Protein AF-A0A151RPG6-F1 (afdb_monomer)

Organism: Cajanus cajan (NCBI:txid3821)

Structure (mmCIF, N/CA/C/O backbone):
data_AF-A0A151RPG6-F1
#
_entry.id   AF-A0A151RPG6-F1
#
loop_
_atom_site.group_PDB
_atom_site.id
_atom_site.type_symbol
_atom_site.label_atom_id
_atom_site.label_alt_id
_atom_site.label_comp_id
_atom_site.label_asym_id
_atom_site.label_entity_id
_atom_site.label_seq_id
_atom_site.pdbx_PDB_ins_code
_atom_site.Cartn_x
_atom_site.Cartn_y
_atom_site.Cartn_z
_atom_site.occupancy
_atom_site.B_iso_or_equiv
_atom_site.auth_seq_id
_atom_site.auth_comp_id
_atom_site.auth_asym_id
_atom_site.auth_atom_id
_atom_site.pdbx_PDB_model_num
ATOM 1 N N . MET A 1 1 ? -7.166 13.503 17.247 1.00 75.94 1 MET A N 1
ATOM 2 C CA . MET A 1 1 ? -6.341 13.882 16.078 1.00 75.94 1 MET A CA 1
ATOM 3 C C . MET A 1 1 ? -7.226 14.668 15.129 1.00 75.94 1 MET A C 1
ATOM 5 O O . MET A 1 1 ? -8.382 14.295 14.984 1.00 75.94 1 MET A O 1
ATOM 9 N N . VAL A 1 2 ? -6.717 15.746 14.537 1.00 79.50 2 VAL A N 1
ATOM 10 C CA . VAL A 1 2 ? -7.442 16.557 13.546 1.00 79.50 2 VAL A CA 1
ATOM 11 C C . VAL A 1 2 ? -6.588 16.609 12.286 1.00 79.50 2 VAL A C 1
ATOM 13 O O . VAL A 1 2 ? -5.391 16.882 12.388 1.00 79.50 2 VAL A O 1
ATOM 16 N N . TYR A 1 3 ? -7.181 16.319 11.133 1.00 75.81 3 TYR A N 1
ATOM 17 C CA . TYR A 1 3 ? -6.547 16.453 9.828 1.00 75.81 3 TYR A CA 1
ATOM 18 C C . TYR A 1 3 ? -7.515 17.141 8.874 1.00 75.81 3 TYR A C 1
ATOM 20 O O . TYR A 1 3 ? -8.497 16.532 8.466 1.00 75.81 3 TYR A O 1
ATOM 28 N N . VAL A 1 4 ? -7.219 18.390 8.505 1.00 81.88 4 VAL A N 1
ATOM 29 C CA . VAL A 1 4 ? -8.079 19.224 7.648 1.00 81.88 4 VAL A CA 1
ATOM 30 C C . VAL A 1 4 ? -9.531 19.177 8.154 1.00 81.88 4 VAL A C 1
ATOM 32 O O . VAL A 1 4 ? -9.793 19.705 9.233 1.00 81.88 4 VAL A O 1
ATOM 35 N N . ASP A 1 5 ? -10.425 18.487 7.446 1.00 82.81 5 ASP A N 1
ATOM 36 C CA . ASP A 1 5 ? -11.853 18.391 7.763 1.00 82.81 5 ASP A CA 1
ATOM 37 C C . ASP A 1 5 ? -12.215 17.149 8.605 1.00 82.81 5 ASP A C 1
ATOM 39 O O . ASP A 1 5 ? -13.333 17.042 9.112 1.00 82.81 5 ASP A O 1
ATOM 43 N N . ASP A 1 6 ? -11.277 16.215 8.793 1.00 82.31 6 ASP A N 1
ATOM 44 C CA . ASP A 1 6 ? -11.499 14.951 9.492 1.00 82.31 6 ASP A CA 1
ATOM 45 C C . ASP A 1 6 ? -10.997 15.003 10.946 1.00 82.31 6 ASP A C 1
ATOM 47 O O . ASP A 1 6 ? -9.832 15.300 11.236 1.00 82.31 6 ASP A O 1
ATOM 51 N N . ILE A 1 7 ? -11.867 14.631 11.890 1.00 84.62 7 ILE A N 1
ATOM 52 C CA . ILE A 1 7 ? -11.545 14.548 13.321 1.00 84.62 7 ILE A CA 1
ATOM 53 C C . ILE A 1 7 ? -11.669 13.099 13.789 1.00 84.62 7 ILE A C 1
ATOM 55 O O . ILE A 1 7 ? -12.737 12.494 13.726 1.00 84.62 7 ILE A O 1
ATOM 59 N N . VAL A 1 8 ? -10.581 12.559 14.339 1.00 85.38 8 VAL A N 1
ATOM 60 C CA . VAL A 1 8 ? -10.566 11.242 14.987 1.00 85.38 8 VAL A CA 1
ATOM 61 C C . VAL A 1 8 ? -10.480 11.423 16.495 1.00 85.38 8 VAL A C 1
ATOM 63 O O . VAL A 1 8 ? -9.508 11.984 17.019 1.00 85.38 8 VAL A O 1
ATOM 66 N N . ILE A 1 9 ? -11.494 10.912 17.191 1.00 85.12 9 ILE A N 1
ATOM 67 C CA . ILE A 1 9 ? -11.591 10.914 18.650 1.00 85.12 9 ILE A CA 1
ATOM 68 C C . ILE A 1 9 ? -11.332 9.494 19.152 1.00 85.12 9 ILE A C 1
ATOM 70 O O . ILE A 1 9 ? -12.000 8.549 18.737 1.00 85.12 9 ILE A O 1
ATOM 74 N N . THR A 1 10 ? -10.370 9.348 20.058 1.00 83.88 10 THR A N 1
ATOM 75 C CA . THR A 1 10 ? -10.040 8.084 20.725 1.00 83.88 10 THR A CA 1
ATOM 76 C C . THR A 1 10 ? -9.967 8.312 22.230 1.00 83.88 10 THR A C 1
ATOM 78 O O . THR A 1 10 ? -9.587 9.389 22.689 1.00 83.88 10 THR A O 1
ATOM 81 N N . GLY A 1 11 ? -10.356 7.309 23.013 1.00 82.25 11 GLY A N 1
ATOM 82 C CA . GLY A 1 11 ? -10.352 7.388 24.470 1.00 82.25 11 GLY A CA 1
ATOM 83 C C . GLY A 1 11 ? -10.824 6.085 25.107 1.00 82.25 11 GLY A C 1
ATOM 84 O O . GLY A 1 11 ? -11.429 5.244 24.447 1.00 82.25 11 GLY A O 1
ATOM 85 N N . ASN A 1 12 ? -10.524 5.922 26.392 1.00 83.44 12 ASN A N 1
ATOM 86 C CA . ASN A 1 12 ? -10.927 4.771 27.205 1.00 83.44 12 ASN A CA 1
ATOM 87 C C . ASN A 1 12 ? -12.234 5.004 27.986 1.00 83.44 12 ASN A C 1
ATOM 89 O O . ASN A 1 12 ? -12.755 4.071 28.585 1.00 83.44 12 ASN A O 1
ATOM 93 N N . ASP A 1 13 ? -12.758 6.232 27.982 1.00 88.12 13 ASP A N 1
ATOM 94 C CA . ASP A 1 13 ? -13.984 6.621 28.675 1.00 88.12 13 ASP A CA 1
ATOM 95 C C . ASP A 1 13 ? -15.038 7.075 27.659 1.00 88.12 13 ASP A C 1
ATOM 97 O O . ASP A 1 13 ? -14.952 8.161 27.077 1.00 88.12 13 ASP A O 1
ATOM 101 N N . ALA A 1 14 ? -16.046 6.226 27.456 1.00 88.19 14 ALA A N 1
ATOM 102 C CA . ALA A 1 14 ? -17.134 6.487 26.522 1.00 88.19 14 ALA A CA 1
ATOM 103 C C . ALA A 1 14 ? -17.943 7.739 26.897 1.00 88.19 14 ALA A C 1
ATOM 105 O O . ALA A 1 14 ? -18.419 8.441 26.006 1.00 88.19 14 ALA A O 1
ATOM 106 N N . THR A 1 15 ? -18.065 8.061 28.190 1.00 92.81 15 THR A N 1
ATOM 107 C CA . THR A 1 15 ? -18.839 9.228 28.642 1.00 92.81 15 THR A CA 1
ATOM 108 C C . THR A 1 15 ? -18.145 10.531 28.260 1.00 92.81 15 THR A C 1
ATOM 110 O O . THR A 1 15 ? -18.773 11.419 27.683 1.00 92.81 15 THR A O 1
ATOM 113 N N . ARG A 1 16 ? -16.825 10.610 28.467 1.00 90.50 16 ARG A N 1
ATOM 114 C CA . ARG A 1 16 ? -16.009 11.761 28.051 1.00 90.50 16 ARG A CA 1
ATOM 115 C C . ARG A 1 16 ? -15.954 11.920 26.541 1.00 90.50 16 ARG A C 1
ATOM 117 O O . ARG A 1 16 ? -15.968 13.046 26.055 1.00 90.50 16 ARG A O 1
ATOM 124 N N . ILE A 1 17 ? -15.907 10.814 25.794 1.00 89.44 17 ILE A N 1
ATOM 125 C CA . ILE A 1 17 ? -15.973 10.866 24.327 1.00 89.44 17 ILE A CA 1
ATOM 126 C C . ILE A 1 17 ? -17.303 11.481 23.886 1.00 89.44 17 ILE A C 1
ATOM 128 O O . ILE A 1 17 ? -17.294 12.363 23.031 1.00 89.44 17 ILE A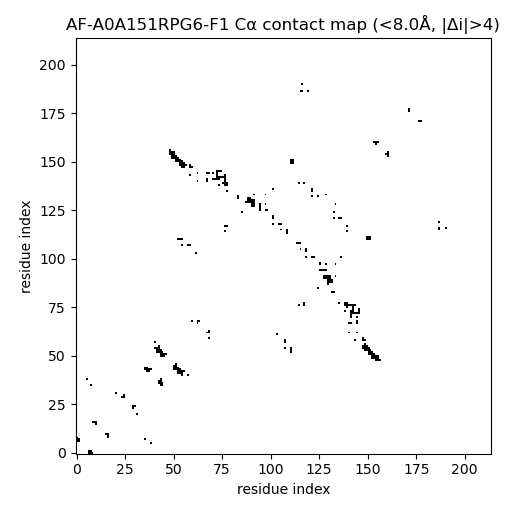 O 1
ATOM 132 N N . SER A 1 18 ? -18.427 11.067 24.475 1.00 89.81 18 SER A N 1
ATOM 133 C CA . SER A 1 18 ? -19.742 11.635 24.151 1.00 89.81 18 SER A CA 1
ATOM 134 C C . SER A 1 18 ? -19.838 13.121 24.505 1.00 89.81 18 SER A C 1
ATOM 136 O O . SER A 1 18 ? -20.246 13.913 23.662 1.00 89.81 18 SER A O 1
ATOM 138 N N . GLN A 1 19 ? -19.369 13.526 25.689 1.00 92.06 19 GLN A N 1
ATOM 139 C CA . GLN A 1 19 ? -19.326 14.942 26.086 1.00 92.06 19 GLN A CA 1
ATOM 140 C C . GLN A 1 19 ? -18.462 15.783 25.136 1.00 92.06 19 GLN A C 1
ATOM 142 O O . GLN A 1 19 ? -18.840 16.888 24.749 1.00 92.06 19 GLN A O 1
ATOM 147 N N . LEU A 1 20 ? -17.307 15.254 24.720 1.00 89.81 20 LEU A N 1
ATOM 148 C CA . LEU A 1 20 ? -16.431 15.926 23.762 1.00 89.81 20 LEU A CA 1
ATOM 149 C C . LEU A 1 20 ? -17.092 16.048 22.382 1.00 89.81 20 LEU A C 1
ATOM 151 O O . LEU A 1 20 ? -16.969 17.092 21.744 1.00 89.81 20 LEU A O 1
ATOM 155 N N . LYS A 1 21 ? -17.798 15.005 21.927 1.00 89.31 21 LYS A N 1
ATOM 156 C CA . LYS A 1 21 ? -18.562 15.034 20.672 1.00 89.31 21 LYS A CA 1
ATOM 157 C C . LYS A 1 21 ? -19.635 16.120 20.701 1.00 89.31 21 LYS A C 1
ATOM 159 O O . LYS A 1 21 ? -19.703 16.902 19.760 1.00 89.31 21 LYS A O 1
ATOM 164 N N . GLU A 1 22 ? -20.419 16.204 21.776 1.00 90.38 22 GLU A N 1
ATOM 165 C CA . GLU A 1 22 ? -21.445 17.244 21.946 1.00 90.38 22 GLU A CA 1
ATOM 166 C C . GLU A 1 22 ? -20.834 18.645 21.932 1.00 90.38 22 GLU A C 1
ATOM 168 O O . GLU A 1 22 ? -21.304 19.522 21.208 1.00 90.38 22 GLU A O 1
ATOM 173 N N . HIS A 1 23 ? -19.733 18.841 22.662 1.00 90.50 23 HIS A N 1
ATOM 174 C CA . HIS A 1 23 ? -19.027 20.116 22.676 1.00 90.50 23 HIS A CA 1
ATOM 175 C C . HIS A 1 23 ? -18.541 20.512 21.273 1.00 90.50 23 HIS A C 1
ATOM 177 O O . HIS A 1 23 ? -18.711 21.654 20.855 1.00 90.50 23 HIS A O 1
ATOM 183 N N . LEU A 1 24 ? -17.972 19.579 20.504 1.00 88.38 24 LEU A N 1
ATOM 184 C CA . LEU A 1 24 ? -17.550 19.854 19.128 1.00 88.38 24 LEU A CA 1
ATOM 185 C C . LEU A 1 24 ? -18.733 20.167 18.203 1.00 88.38 24 LEU A C 1
ATOM 187 O O . LEU A 1 24 ? -18.597 21.035 17.347 1.00 88.38 24 LEU A O 1
ATOM 191 N N . PHE A 1 25 ? -19.885 19.527 18.403 1.00 88.06 25 PHE A N 1
ATOM 192 C CA . PHE A 1 25 ? -21.097 19.760 17.612 1.00 88.06 25 PHE A CA 1
ATOM 193 C C . PHE A 1 25 ? -21.680 21.168 17.809 1.00 88.06 25 PHE A C 1
ATOM 195 O O . PHE A 1 25 ? -22.290 21.722 16.898 1.00 88.06 25 PHE A O 1
ATOM 202 N N . ILE A 1 26 ? -21.489 21.754 18.997 1.00 87.56 26 ILE A N 1
ATOM 203 C CA . ILE A 1 26 ? -21.953 23.113 19.311 1.00 87.56 26 ILE A CA 1
ATOM 204 C C . ILE A 1 26 ? -21.117 24.165 18.573 1.00 87.56 26 ILE A C 1
ATOM 206 O O . ILE A 1 26 ? -21.666 25.124 18.035 1.00 87.56 26 ILE A O 1
ATOM 210 N N . TYR A 1 27 ? -19.792 24.001 18.558 1.00 87.00 27 TYR A N 1
ATOM 211 C CA . TYR A 1 27 ? -18.874 25.004 18.004 1.00 87.00 27 TYR A CA 1
ATOM 212 C C . TYR A 1 27 ? -18.550 24.794 16.522 1.00 87.00 27 TYR A C 1
ATOM 214 O O . TYR A 1 27 ? -18.177 25.748 15.839 1.00 87.00 27 TYR A O 1
ATOM 222 N N . PHE A 1 28 ? -18.694 23.571 16.015 1.00 84.94 28 PHE A N 1
ATOM 223 C CA . PHE A 1 28 ? -18.364 23.207 14.642 1.00 84.94 28 PHE A CA 1
ATOM 224 C C . PHE A 1 28 ? -19.520 22.436 14.001 1.00 84.94 28 PHE A C 1
ATOM 226 O O . PHE A 1 28 ? -20.098 21.545 14.622 1.00 84.94 28 PHE A O 1
ATOM 233 N N . GLN A 1 29 ? -19.808 22.718 12.724 1.00 81.75 29 GLN A N 1
ATOM 234 C CA . GLN A 1 29 ? -20.735 21.925 11.904 1.00 81.75 29 GLN A CA 1
ATOM 235 C C . GLN A 1 29 ? -20.121 20.550 11.597 1.00 81.75 29 GLN A C 1
ATOM 237 O O . GLN A 1 29 ? -19.645 20.283 10.497 1.00 81.75 29 GLN A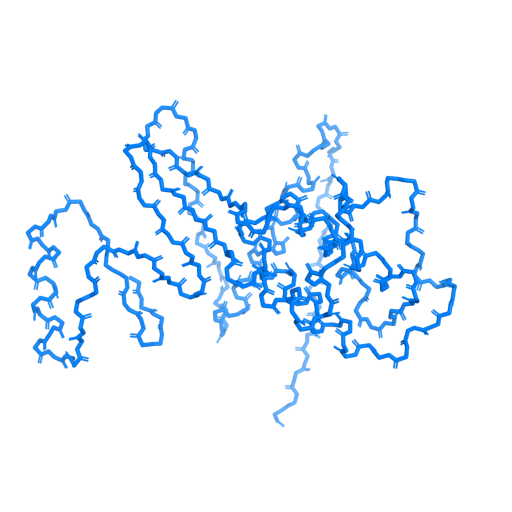 O 1
ATOM 242 N N . THR A 1 30 ? -20.082 19.685 12.604 1.00 81.50 30 THR A N 1
ATOM 243 C CA . THR A 1 30 ? -19.504 18.342 12.531 1.00 81.50 30 THR A CA 1
ATOM 244 C C . THR A 1 30 ? -20.610 17.302 12.426 1.00 81.50 30 THR A C 1
ATOM 246 O O . THR A 1 30 ? -21.738 17.521 12.858 1.00 81.50 30 THR A O 1
ATOM 249 N N . LYS A 1 31 ? -20.310 16.154 11.818 1.00 85.00 31 LYS A N 1
ATOM 250 C CA . LYS A 1 31 ? -21.231 15.018 11.723 1.00 85.00 31 LYS A CA 1
ATOM 251 C C . LYS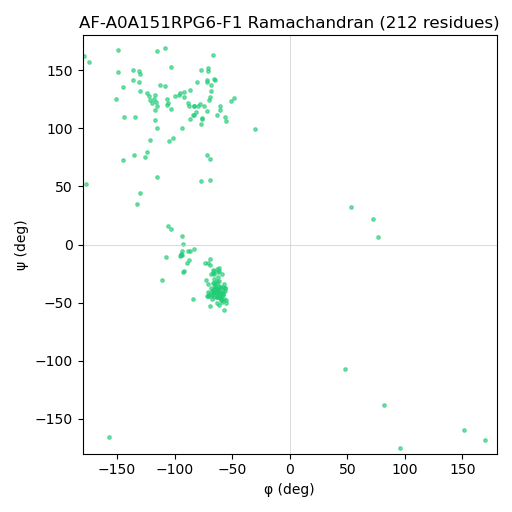 A 1 31 ? -20.568 13.802 12.347 1.00 85.00 31 LYS A C 1
ATOM 253 O O . LYS A 1 31 ? -19.464 13.441 11.952 1.00 85.00 31 LYS A O 1
ATOM 258 N N . ASP A 1 32 ? -21.253 13.143 13.278 1.00 85.19 32 ASP A N 1
ATOM 259 C CA . ASP A 1 32 ? -20.779 11.862 13.797 1.00 85.19 32 ASP A CA 1
ATOM 260 C C . ASP A 1 32 ? -21.019 10.762 12.752 1.00 85.19 32 ASP A C 1
ATOM 262 O O . ASP A 1 32 ? -22.150 10.511 12.329 1.00 85.19 32 ASP A O 1
ATOM 266 N N . LEU A 1 33 ? -19.934 10.126 12.310 1.00 84.94 33 LEU A N 1
ATOM 267 C CA . LEU A 1 33 ? -19.955 9.012 11.359 1.00 84.94 33 LEU A CA 1
ATOM 268 C C . LEU A 1 33 ? -19.987 7.643 12.062 1.00 84.94 33 LEU A C 1
ATOM 270 O O . LEU A 1 33 ? -20.033 6.606 11.396 1.00 84.94 33 LEU A O 1
ATOM 274 N N . GLY A 1 34 ? -20.000 7.631 13.398 1.00 86.88 34 GLY A N 1
ATOM 275 C CA . GLY A 1 34 ? -20.008 6.425 14.212 1.00 86.88 34 GLY A CA 1
ATOM 276 C C . GLY A 1 34 ? -18.609 5.839 14.389 1.00 86.88 34 GLY A C 1
ATOM 277 O O . GLY A 1 34 ? -17.643 6.554 14.655 1.00 86.88 34 GLY A O 1
ATOM 278 N N . SER A 1 35 ? -18.499 4.512 14.297 1.00 84.31 35 SER A N 1
ATOM 279 C CA . SER A 1 35 ? -17.205 3.837 14.401 1.00 84.31 35 SER A CA 1
ATOM 280 C C . SER A 1 35 ? -16.293 4.198 13.226 1.00 84.31 35 SER A C 1
ATOM 282 O O . SER A 1 35 ? -16.737 4.330 12.085 1.00 84.31 35 SER A O 1
ATOM 284 N N . LEU A 1 36 ? -14.995 4.341 13.512 1.00 84.69 36 LEU A N 1
ATOM 285 C CA . LEU A 1 36 ? -13.990 4.663 12.505 1.00 84.69 36 LEU A CA 1
ATOM 286 C C . LEU A 1 36 ? -13.910 3.538 11.466 1.00 84.69 36 LEU A C 1
ATOM 288 O O . LEU A 1 36 ? -13.463 2.437 11.786 1.00 84.69 36 LEU A O 1
ATOM 292 N N . LYS A 1 37 ? -14.345 3.834 10.238 1.00 86.94 37 LYS A N 1
ATOM 293 C CA . LYS A 1 37 ? -14.283 2.919 9.084 1.00 86.94 37 LYS A CA 1
ATOM 294 C C . LYS A 1 37 ? -13.291 3.368 8.019 1.00 86.94 37 LYS A C 1
ATOM 296 O O . LYS A 1 37 ? -12.733 2.535 7.320 1.00 86.94 37 LYS A O 1
ATOM 301 N N . TYR A 1 38 ? -13.097 4.675 7.881 1.00 85.69 38 TYR A N 1
ATOM 302 C CA . TYR A 1 38 ? -12.226 5.280 6.882 1.00 85.69 38 TYR A CA 1
ATOM 303 C C . TYR A 1 38 ? -11.566 6.523 7.471 1.00 85.69 38 TYR A C 1
ATOM 305 O O . TYR A 1 38 ? -12.243 7.320 8.118 1.00 85.69 38 TYR A O 1
ATOM 313 N N . PHE A 1 39 ? -10.265 6.687 7.244 1.00 82.94 39 PHE A N 1
ATOM 314 C CA . PHE A 1 39 ? -9.523 7.897 7.599 1.00 82.94 39 PHE A CA 1
ATOM 315 C C . PHE A 1 39 ? -8.350 8.082 6.639 1.00 82.94 39 PHE A C 1
ATOM 317 O O . PHE A 1 39 ? -7.556 7.160 6.468 1.00 82.94 39 PHE A O 1
ATOM 324 N N . LEU A 1 40 ? -8.255 9.241 5.982 1.00 81.94 40 LEU A N 1
ATOM 325 C CA . LEU A 1 40 ? -7.191 9.556 5.012 1.00 81.94 40 LEU A CA 1
ATOM 326 C C . LEU A 1 40 ? -7.024 8.517 3.892 1.00 81.94 40 LEU A C 1
ATOM 328 O O . LEU A 1 40 ? -5.924 8.273 3.426 1.00 81.94 40 LEU A O 1
ATOM 332 N N . GLY A 1 41 ? -8.102 7.859 3.461 1.00 83.88 41 GLY A N 1
ATOM 333 C CA . GLY A 1 41 ? -8.012 6.792 2.455 1.00 83.88 41 GLY A CA 1
ATOM 334 C C . GLY A 1 41 ? -7.484 5.450 2.983 1.00 83.88 41 GLY A C 1
ATOM 335 O O . GLY A 1 41 ? -7.305 4.524 2.193 1.00 83.88 41 GLY A O 1
ATOM 336 N N . ILE A 1 42 ? -7.285 5.320 4.298 1.00 88.81 42 ILE A N 1
ATOM 337 C CA . ILE A 1 42 ? -7.068 4.049 4.995 1.00 88.81 42 ILE A CA 1
ATOM 338 C C . ILE A 1 42 ? -8.423 3.518 5.464 1.00 88.81 42 ILE A C 1
ATOM 340 O O . ILE A 1 42 ? -9.185 4.217 6.133 1.00 88.81 42 ILE A O 1
ATOM 344 N N . GLU A 1 43 ? -8.719 2.275 5.108 1.00 90.81 43 GLU A N 1
ATOM 345 C CA . GLU A 1 43 ? -9.894 1.533 5.554 1.00 90.81 43 GLU A CA 1
ATOM 346 C C . GLU A 1 43 ? -9.573 0.854 6.888 1.00 90.81 43 GLU A C 1
ATOM 348 O O . GLU A 1 43 ? -8.530 0.212 7.024 1.00 90.81 43 GLU A O 1
ATOM 353 N N . VAL A 1 44 ? -10.469 0.981 7.863 1.00 89.81 44 VAL A N 1
ATOM 354 C CA . VAL A 1 44 ? -10.320 0.449 9.220 1.00 89.81 44 VAL A CA 1
ATOM 355 C C . VAL A 1 44 ? -11.471 -0.507 9.507 1.00 89.81 44 VAL A C 1
ATOM 357 O O . VAL A 1 44 ? -12.642 -0.136 9.417 1.00 89.81 44 VAL A O 1
ATOM 360 N N . ALA A 1 45 ? -11.146 -1.739 9.885 1.00 87.69 45 ALA A N 1
ATOM 361 C CA . ALA A 1 45 ? -12.112 -2.733 10.332 1.00 87.69 45 ALA A CA 1
ATOM 362 C C . ALA A 1 45 ? -11.789 -3.161 11.766 1.00 87.69 45 ALA A C 1
ATOM 364 O O . ALA A 1 45 ? -10.697 -3.642 12.058 1.00 87.69 45 ALA A O 1
ATOM 365 N N . GLN A 1 46 ? -12.750 -2.979 12.668 1.00 85.38 46 GLN A N 1
ATOM 366 C CA . GLN A 1 46 ? -12.633 -3.408 14.059 1.00 85.38 46 GLN A CA 1
ATOM 367 C C . GLN A 1 46 ? -13.134 -4.851 14.179 1.00 85.38 46 GLN A C 1
ATOM 369 O O . GLN A 1 46 ? -14.277 -5.146 13.828 1.00 85.38 46 GLN A O 1
ATOM 374 N N . LEU A 1 47 ? -12.268 -5.740 14.654 1.00 84.31 47 LEU A N 1
ATOM 375 C CA . LEU A 1 47 ? -12.547 -7.140 14.962 1.00 84.31 47 LEU A CA 1
ATOM 376 C C . LEU A 1 47 ? -12.547 -7.334 16.484 1.00 84.31 47 LEU A C 1
ATOM 378 O O . LEU A 1 47 ? -12.134 -6.451 17.235 1.00 84.31 47 LEU A O 1
ATOM 382 N N . LYS A 1 48 ? -12.999 -8.500 16.957 1.00 83.62 48 LYS A N 1
ATOM 383 C CA . LYS A 1 48 ? -12.956 -8.814 18.396 1.00 83.62 48 LYS A CA 1
ATOM 384 C C . LYS A 1 48 ? -11.515 -8.958 18.887 1.00 83.62 48 LYS A C 1
ATOM 386 O O . LYS A 1 48 ? -11.212 -8.613 20.022 1.00 83.62 48 LYS A O 1
ATOM 391 N N . GLU A 1 49 ? -10.647 -9.457 18.017 1.00 80.19 49 GLU A N 1
ATOM 392 C CA . GLU A 1 49 ? -9.252 -9.781 18.297 1.00 80.19 49 GLU A CA 1
ATOM 393 C C . GLU A 1 49 ? -8.309 -8.589 18.059 1.00 80.19 49 GLU A C 1
ATOM 395 O O . GLU A 1 49 ? -7.162 -8.607 18.508 1.00 80.19 49 GLU A O 1
ATOM 400 N N . GLY A 1 50 ? -8.758 -7.551 17.344 1.00 84.25 50 GLY A N 1
ATOM 401 C CA . GLY A 1 50 ? -7.879 -6.471 16.913 1.00 84.25 50 GLY A CA 1
ATOM 402 C C . GLY A 1 50 ? -8.479 -5.491 15.909 1.00 84.25 50 GLY A C 1
ATOM 403 O O . GLY A 1 50 ? -9.675 -5.483 15.639 1.00 84.25 50 GLY A O 1
ATOM 404 N N . VAL A 1 51 ? -7.623 -4.657 15.327 1.00 87.75 51 VAL A N 1
ATOM 405 C CA . VAL A 1 51 ? -7.971 -3.677 14.295 1.00 87.75 51 VAL A CA 1
ATOM 406 C C . VAL A 1 51 ? -7.219 -4.014 13.016 1.00 87.75 51 VAL A C 1
ATOM 408 O O . VAL A 1 51 ? -5.994 -4.102 13.023 1.00 87.75 51 VAL A O 1
ATOM 411 N N . VAL A 1 52 ? -7.944 -4.172 11.914 1.00 88.62 52 VAL A N 1
ATOM 412 C CA . VAL A 1 52 ? -7.362 -4.313 10.579 1.00 88.62 52 VAL A CA 1
ATOM 413 C C . VAL A 1 52 ? -7.335 -2.953 9.901 1.00 88.62 52 VAL A C 1
ATOM 415 O O . VAL A 1 52 ? -8.362 -2.278 9.837 1.00 88.62 52 VAL A O 1
ATOM 418 N N . ILE A 1 53 ? -6.182 -2.576 9.356 1.00 90.31 53 ILE A N 1
ATOM 419 C CA . ILE A 1 53 ? -6.048 -1.432 8.454 1.00 90.31 53 ILE A CA 1
ATOM 420 C C . ILE A 1 53 ? -5.692 -1.916 7.052 1.00 90.31 53 ILE A C 1
ATOM 422 O O . ILE A 1 53 ? -4.851 -2.798 6.886 1.00 90.31 53 ILE A O 1
ATOM 426 N N . SER A 1 54 ? -6.317 -1.346 6.030 1.00 91.06 54 SER A N 1
ATOM 427 C CA . SER A 1 54 ? -6.029 -1.685 4.634 1.00 91.06 54 SER A CA 1
ATOM 428 C C . SER A 1 54 ? -6.244 -0.485 3.718 1.00 91.06 54 SER A C 1
ATOM 430 O O . SER A 1 54 ? -6.811 0.524 4.122 1.00 91.06 54 SER A O 1
ATOM 432 N N . GLN A 1 55 ? -5.776 -0.578 2.478 1.00 93.94 55 GLN A N 1
ATOM 433 C CA . GLN A 1 55 ? -5.944 0.461 1.456 1.00 93.94 55 GLN A CA 1
ATOM 434 C C . GLN A 1 55 ? -6.478 -0.155 0.157 1.00 93.94 55 GLN A C 1
ATOM 436 O O . GLN A 1 55 ? -5.997 0.136 -0.940 1.00 93.94 55 GLN A O 1
ATOM 441 N N . ARG A 1 56 ? -7.480 -1.041 0.268 1.00 93.94 56 ARG A N 1
ATOM 442 C CA . ARG A 1 56 ? -7.985 -1.829 -0.866 1.00 93.94 56 ARG A CA 1
ATOM 443 C C . ARG A 1 56 ? -8.422 -0.957 -2.035 1.00 93.94 56 ARG A C 1
ATOM 445 O O . ARG A 1 56 ? -8.016 -1.209 -3.171 1.00 93.94 56 ARG A O 1
ATOM 452 N N . LYS A 1 57 ? -9.252 0.052 -1.764 1.00 93.94 57 LYS A N 1
ATOM 453 C CA . LYS A 1 57 ? -9.728 0.982 -2.792 1.00 93.94 57 LYS A CA 1
ATOM 454 C C . LYS A 1 57 ? -8.560 1.669 -3.504 1.00 93.94 57 LYS A C 1
ATOM 456 O O . LYS A 1 57 ? -8.504 1.654 -4.726 1.00 93.94 57 LYS A O 1
ATOM 461 N N . TYR A 1 58 ? -7.586 2.162 -2.744 1.00 94.81 58 TYR A N 1
ATOM 462 C CA . TYR A 1 58 ? -6.408 2.831 -3.290 1.00 94.81 58 TYR A CA 1
ATOM 463 C C . TYR A 1 58 ? -5.558 1.905 -4.176 1.00 94.81 58 TYR A C 1
ATOM 465 O O . TYR A 1 58 ? -5.158 2.294 -5.273 1.00 94.81 58 TYR A O 1
ATOM 473 N N . ALA A 1 59 ? -5.334 0.656 -3.755 1.00 95.06 59 ALA A N 1
ATOM 474 C CA . ALA A 1 59 ? -4.622 -0.336 -4.561 1.00 95.06 59 ALA A CA 1
ATOM 475 C C . ALA A 1 59 ? -5.341 -0.626 -5.892 1.00 95.06 59 ALA A C 1
ATOM 477 O O . ALA A 1 59 ? -4.698 -0.708 -6.941 1.00 95.06 59 ALA A O 1
ATOM 478 N N . LEU A 1 60 ? -6.672 -0.747 -5.868 1.00 95.50 60 LEU A N 1
ATOM 479 C CA . LEU A 1 60 ? -7.480 -0.936 -7.076 1.00 95.50 60 LEU A CA 1
ATOM 480 C C . LEU A 1 60 ? -7.441 0.292 -7.993 1.00 95.50 60 LEU A C 1
ATOM 482 O O . LEU A 1 60 ? -7.276 0.133 -9.200 1.00 95.50 60 LEU A O 1
ATOM 486 N N . ASP A 1 61 ? -7.510 1.501 -7.435 1.00 95.69 61 ASP A N 1
ATOM 487 C CA . ASP A 1 61 ? -7.436 2.746 -8.205 1.00 95.69 61 ASP A CA 1
ATOM 488 C C . ASP A 1 61 ? -6.078 2.888 -8.922 1.00 95.69 61 ASP A C 1
ATOM 490 O O . ASP A 1 61 ? -6.031 3.280 -10.092 1.00 95.69 61 ASP A O 1
ATOM 494 N N . ILE A 1 62 ? -4.968 2.492 -8.278 1.00 96.06 62 ILE A N 1
ATOM 495 C CA . ILE A 1 62 ? -3.643 2.447 -8.926 1.00 96.06 62 ILE A CA 1
ATOM 496 C C . ILE A 1 62 ? -3.630 1.440 -10.086 1.00 96.06 62 ILE A C 1
ATOM 498 O O . ILE A 1 62 ? -3.109 1.741 -11.166 1.00 96.06 62 ILE A O 1
ATOM 502 N N . LEU A 1 63 ? -4.189 0.243 -9.887 1.00 96.31 63 LEU A N 1
ATOM 503 C CA . LEU A 1 63 ? -4.256 -0.788 -10.930 1.00 96.31 63 LEU A CA 1
ATOM 504 C C . LEU A 1 63 ? -5.109 -0.331 -12.119 1.00 96.31 63 LEU A C 1
ATOM 506 O O . LEU A 1 63 ? -4.730 -0.568 -13.267 1.00 96.31 63 LEU A O 1
ATOM 510 N N . LYS A 1 64 ? -6.208 0.377 -11.853 1.00 96.19 64 LYS A N 1
ATOM 511 C CA . LYS A 1 64 ? -7.072 0.975 -12.872 1.00 96.19 64 LYS A CA 1
ATOM 512 C C . LYS A 1 64 ? -6.356 2.037 -13.690 1.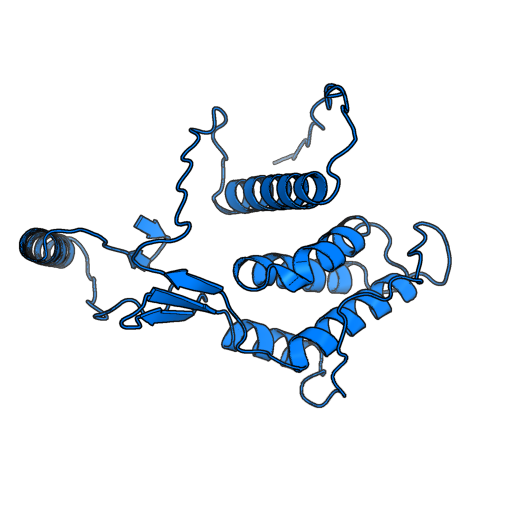00 96.19 64 LYS A C 1
ATOM 514 O O . LYS A 1 64 ? -6.341 1.963 -14.916 1.00 96.19 64 LYS A O 1
ATOM 519 N N . GLU A 1 65 ? -5.704 2.988 -13.028 1.00 94.69 65 GLU A N 1
ATOM 520 C CA . GLU A 1 65 ? -4.969 4.067 -13.698 1.00 94.69 65 GLU A CA 1
ATOM 521 C C . GLU A 1 65 ? -3.800 3.550 -14.549 1.00 94.69 65 GLU A C 1
ATOM 523 O O . GLU A 1 65 ? -3.460 4.134 -15.577 1.00 94.69 65 GLU A O 1
ATOM 528 N N . THR A 1 66 ? -3.182 2.443 -14.136 1.00 94.06 66 THR A N 1
ATOM 529 C CA . THR A 1 66 ? -2.062 1.828 -14.863 1.00 94.06 66 THR A CA 1
ATOM 530 C C . THR A 1 66 ? -2.494 0.822 -15.931 1.00 94.06 66 THR A C 1
ATOM 532 O O . THR A 1 66 ? -1.641 0.357 -16.687 1.00 94.06 66 THR A O 1
ATOM 535 N N . GLY A 1 67 ? -3.791 0.507 -16.035 1.00 94.06 67 GLY A N 1
ATOM 536 C CA . GLY A 1 67 ? -4.318 -0.481 -16.982 1.00 94.06 67 GLY A CA 1
ATOM 537 C C . GLY A 1 67 ? -3.990 -1.935 -16.616 1.00 94.06 67 GLY A C 1
ATOM 538 O O . GLY A 1 67 ? -3.993 -2.808 -17.481 1.00 94.06 67 GLY A O 1
ATOM 539 N N . LEU A 1 68 ? -3.688 -2.210 -15.344 1.00 93.38 68 LEU A N 1
ATOM 540 C CA . LEU A 1 68 ? -3.265 -3.522 -14.840 1.00 93.38 68 LEU A CA 1
ATOM 541 C C . LEU A 1 68 ? -4.371 -4.282 -14.087 1.00 93.38 68 LEU A C 1
ATOM 543 O O . LEU A 1 68 ? -4.094 -5.298 -13.452 1.00 93.38 68 LEU A O 1
ATOM 547 N N . GLU A 1 69 ? -5.632 -3.856 -14.179 1.00 91.69 69 GLU A N 1
ATOM 548 C CA . GLU A 1 69 ? -6.765 -4.540 -13.525 1.00 91.69 69 GLU A CA 1
ATOM 549 C C . GLU A 1 69 ? -6.885 -6.016 -13.932 1.00 91.69 69 GLU A C 1
ATOM 551 O O . GLU A 1 69 ? -7.160 -6.868 -13.090 1.00 91.69 69 GLU A O 1
ATOM 556 N N . ASN A 1 70 ? -6.609 -6.330 -15.201 1.00 90.75 70 ASN A N 1
ATOM 557 C CA . ASN A 1 70 ? -6.723 -7.679 -15.768 1.00 90.75 70 ASN A CA 1
ATOM 558 C C . ASN A 1 70 ? -5.360 -8.355 -15.993 1.00 90.75 70 ASN A C 1
ATOM 560 O O . ASN A 1 70 ? -5.256 -9.330 -16.740 1.00 90.75 70 ASN A O 1
ATOM 564 N N . CYS A 1 71 ? -4.289 -7.835 -15.386 1.00 92.12 71 CYS A N 1
ATOM 565 C CA . CYS A 1 71 ? -2.966 -8.427 -15.547 1.00 92.12 71 CYS A CA 1
ATOM 566 C C . CYS A 1 71 ? -2.853 -9.775 -14.814 1.00 92.12 71 CYS A C 1
ATOM 568 O O . CYS A 1 71 ? -3.500 -10.014 -13.791 1.00 92.12 71 CYS A O 1
ATOM 570 N N . ARG A 1 72 ? -1.987 -10.665 -15.323 1.00 94.00 72 ARG A N 1
ATOM 571 C CA . ARG A 1 72 ? -1.642 -11.904 -14.612 1.00 94.00 72 ARG A CA 1
ATOM 572 C C . ARG A 1 72 ? -0.802 -11.561 -13.373 1.00 94.00 72 ARG A C 1
ATOM 574 O O . ARG A 1 72 ? 0.247 -10.925 -13.567 1.00 94.00 72 ARG A O 1
ATOM 581 N N . PRO A 1 73 ? -1.218 -11.976 -12.162 1.00 93.31 73 PRO A N 1
ATOM 582 C CA . PRO A 1 73 ? -0.483 -11.699 -10.936 1.00 93.31 73 PRO A CA 1
ATOM 583 C C . PRO A 1 73 ? 0.863 -12.433 -10.903 1.00 93.31 73 PRO A C 1
ATOM 585 O O . PRO A 1 73 ? 1.102 -13.353 -11.687 1.00 93.31 73 PRO A O 1
ATOM 588 N N . ILE A 1 74 ? 1.750 -11.978 -10.020 1.00 93.75 74 ILE A N 1
ATOM 589 C CA . ILE A 1 74 ? 3.074 -12.561 -9.759 1.00 93.75 74 ILE A CA 1
ATOM 590 C C . ILE A 1 74 ? 3.223 -12.733 -8.243 1.00 93.75 74 ILE A C 1
ATOM 592 O O . ILE A 1 74 ? 2.693 -11.917 -7.498 1.00 93.75 74 ILE A O 1
ATOM 596 N N . ASP A 1 75 ? 3.970 -13.745 -7.799 1.00 90.44 75 ASP A N 1
ATOM 597 C CA . ASP A 1 75 ? 4.081 -14.109 -6.375 1.00 90.44 75 ASP A CA 1
ATOM 598 C C . ASP A 1 75 ? 5.178 -13.357 -5.604 1.00 90.44 75 ASP A C 1
ATOM 600 O O . ASP A 1 75 ? 5.199 -13.386 -4.379 1.00 90.44 75 ASP A O 1
ATOM 604 N N . SER A 1 76 ? 6.093 -12.669 -6.299 1.00 89.12 76 SER A N 1
ATOM 605 C CA . SER A 1 76 ? 7.157 -11.871 -5.674 1.00 89.12 76 SER A CA 1
ATOM 606 C C . SER A 1 76 ? 7.245 -10.455 -6.256 1.00 89.12 76 SER A C 1
ATOM 608 O O . SER A 1 76 ? 7.327 -10.316 -7.488 1.00 89.12 76 SER A O 1
ATOM 610 N N . PRO A 1 77 ? 7.322 -9.410 -5.404 1.00 88.62 77 PRO A N 1
ATOM 611 C CA . PRO A 1 77 ? 7.406 -8.017 -5.844 1.00 88.62 77 PRO A CA 1
ATOM 612 C C . PRO A 1 77 ? 8.720 -7.692 -6.564 1.00 88.62 77 PRO A C 1
ATOM 614 O O . PRO A 1 77 ? 8.750 -6.778 -7.382 1.00 88.62 77 PRO A O 1
ATOM 617 N N . MET A 1 78 ? 9.787 -8.453 -6.304 1.00 87.12 78 MET A N 1
ATOM 618 C CA . MET A 1 78 ? 11.111 -8.258 -6.896 1.00 87.12 78 MET A CA 1
ATOM 619 C C . MET A 1 78 ? 11.709 -9.601 -7.328 1.00 87.12 78 MET A C 1
ATOM 621 O O . MET A 1 78 ? 11.408 -10.642 -6.739 1.00 87.12 78 MET A O 1
ATOM 625 N N . ASP A 1 79 ? 12.543 -9.596 -8.364 1.00 81.12 79 ASP A N 1
ATOM 626 C CA . ASP A 1 79 ? 13.355 -10.761 -8.716 1.00 81.12 79 ASP A CA 1
ATOM 627 C C . ASP A 1 79 ? 14.682 -10.710 -7.933 1.00 81.12 79 ASP A C 1
ATOM 629 O O . ASP A 1 79 ? 15.427 -9.739 -8.089 1.00 81.12 79 ASP A O 1
ATOM 633 N N . PRO A 1 80 ? 14.995 -11.709 -7.084 1.00 72.88 80 PRO A N 1
ATOM 634 C CA . PRO A 1 80 ? 16.216 -11.710 -6.276 1.00 72.88 80 PRO A CA 1
ATOM 635 C C . PRO A 1 80 ? 17.502 -11.751 -7.115 1.00 72.88 80 PRO A C 1
ATOM 637 O O . PRO A 1 80 ? 18.558 -11.350 -6.628 1.00 72.88 80 PRO A O 1
ATOM 640 N N . ASN A 1 81 ? 17.428 -12.202 -8.370 1.00 73.19 81 ASN A N 1
ATOM 641 C CA . ASN A 1 81 ? 18.578 -12.278 -9.269 1.00 73.19 81 ASN A CA 1
ATOM 642 C C . ASN A 1 81 ? 18.729 -11.026 -10.150 1.00 73.19 81 ASN A C 1
ATOM 644 O O . ASN A 1 81 ? 19.751 -10.865 -10.822 1.00 73.19 81 ASN A O 1
ATOM 648 N N . GLN A 1 82 ? 17.740 -10.125 -10.157 1.00 74.56 82 GLN A N 1
ATOM 649 C CA . GLN A 1 82 ? 17.758 -8.924 -10.987 1.00 74.56 82 GLN A CA 1
ATOM 650 C C . GLN A 1 82 ? 18.493 -7.782 -10.278 1.00 74.56 82 GLN A C 1
ATOM 652 O O . GLN A 1 82 ? 17.980 -7.154 -9.351 1.00 74.56 82 GLN A O 1
ATOM 657 N N . LYS A 1 83 ? 19.697 -7.461 -10.759 1.00 74.31 83 LYS A N 1
ATOM 658 C CA . LYS A 1 83 ? 20.413 -6.242 -10.363 1.00 74.31 83 LYS A CA 1
ATOM 659 C C . LYS A 1 83 ? 19.915 -5.068 -11.202 1.00 74.31 83 LYS A C 1
ATOM 661 O O . LYS A 1 83 ? 20.179 -5.014 -12.399 1.00 74.31 83 LYS A O 1
ATOM 666 N N . LEU A 1 84 ? 19.210 -4.128 -10.575 1.00 76.38 84 LEU A N 1
ATOM 667 C CA . LEU A 1 84 ? 18.851 -2.860 -11.213 1.00 76.38 84 LEU A CA 1
ATOM 668 C C . LEU A 1 84 ? 20.084 -1.951 -11.236 1.00 76.38 84 LEU A C 1
ATOM 670 O O . LEU A 1 84 ? 20.556 -1.498 -10.195 1.00 76.38 84 LEU A O 1
ATOM 674 N N . MET A 1 85 ? 20.642 -1.746 -12.425 1.00 73.44 85 MET A N 1
ATOM 675 C CA . MET A 1 85 ? 21.849 -0.950 -12.643 1.00 73.44 85 MET A CA 1
ATOM 676 C C . MET A 1 85 ? 21.457 0.502 -12.945 1.00 73.44 85 MET A C 1
ATOM 678 O O . MET A 1 85 ? 20.642 0.750 -13.825 1.00 73.44 85 MET A O 1
ATOM 682 N N . MET A 1 86 ? 22.074 1.477 -12.270 1.00 66.19 86 MET A N 1
ATOM 683 C CA . MET A 1 86 ? 21.717 2.901 -12.425 1.00 66.19 86 MET A CA 1
ATOM 684 C C . MET A 1 86 ? 22.002 3.497 -13.815 1.00 66.19 86 MET A C 1
ATOM 686 O O . MET A 1 86 ? 21.391 4.499 -14.169 1.00 66.19 86 MET A O 1
ATOM 690 N N . TYR A 1 87 ? 22.925 2.913 -14.586 1.00 69.44 87 TYR A N 1
ATOM 691 C CA . TYR A 1 87 ? 23.445 3.501 -15.831 1.00 69.44 87 TYR A CA 1
ATOM 692 C C . TYR A 1 87 ? 23.481 2.501 -16.991 1.00 69.44 87 TYR A C 1
ATOM 694 O O . TYR A 1 87 ? 24.409 2.511 -17.799 1.00 69.44 87 TYR A O 1
ATOM 702 N N . GLN A 1 88 ? 22.509 1.591 -17.057 1.00 73.94 88 GLN A N 1
ATOM 703 C CA . GLN A 1 88 ? 22.468 0.574 -18.102 1.00 73.94 88 GLN A CA 1
ATOM 704 C C . GLN A 1 88 ? 21.057 0.412 -18.664 1.00 73.94 88 GLN A C 1
ATOM 706 O O . GLN A 1 88 ? 20.075 0.468 -17.931 1.00 73.94 88 GLN A O 1
ATOM 711 N N . GLY A 1 89 ? 20.976 0.202 -19.978 1.00 80.12 89 GLY A N 1
ATOM 712 C CA . GLY A 1 89 ? 19.721 0.002 -20.700 1.00 80.12 89 GLY A CA 1
ATOM 713 C C . GLY A 1 89 ? 19.170 1.281 -21.327 1.00 80.12 89 GLY A C 1
ATOM 714 O O . GLY A 1 89 ? 19.792 2.341 -21.292 1.00 80.12 89 GLY A O 1
ATOM 715 N N . GLU A 1 90 ? 17.979 1.176 -21.900 1.00 88.38 90 GLU A N 1
ATOM 716 C CA . GLU A 1 90 ? 17.294 2.279 -22.574 1.00 88.38 90 GLU A CA 1
ATOM 717 C C . GLU A 1 90 ? 16.595 3.207 -21.566 1.00 88.38 90 GLU A C 1
ATOM 719 O O . GLU A 1 90 ? 16.018 2.747 -20.575 1.00 88.38 90 GLU A O 1
ATOM 724 N N . ILE A 1 91 ? 16.661 4.519 -21.810 1.00 89.12 91 ILE A N 1
ATOM 725 C CA . ILE A 1 91 ? 16.061 5.539 -20.939 1.00 89.12 91 ILE A CA 1
ATOM 726 C C . ILE A 1 91 ? 14.536 5.437 -21.014 1.00 89.12 91 ILE A C 1
ATOM 728 O O . ILE A 1 91 ? 13.951 5.307 -22.088 1.00 89.12 91 ILE A O 1
ATOM 732 N N . PHE A 1 92 ? 13.870 5.545 -19.867 1.00 91.44 92 PHE A N 1
ATOM 733 C CA . PHE A 1 92 ? 12.419 5.644 -19.835 1.00 91.44 92 PHE A CA 1
ATOM 734 C C . PHE A 1 92 ? 11.975 7.066 -20.198 1.00 91.44 92 PHE A C 1
ATOM 736 O O . PHE A 1 92 ? 12.311 8.028 -19.509 1.00 91.44 92 PHE A O 1
ATOM 743 N N . LEU A 1 93 ? 11.180 7.187 -21.262 1.00 89.94 93 LEU A N 1
ATOM 744 C CA . LEU A 1 93 ? 10.812 8.470 -21.874 1.00 89.94 93 LEU A CA 1
ATOM 745 C C . LEU A 1 93 ? 10.027 9.421 -20.953 1.00 89.94 93 LEU A C 1
ATOM 747 O O . LEU A 1 93 ? 10.064 10.630 -21.165 1.00 89.94 93 LEU A O 1
ATOM 751 N N . ASP A 1 94 ? 9.332 8.907 -19.929 1.00 92.06 94 ASP A N 1
ATOM 752 C CA . ASP A 1 94 ? 8.509 9.723 -19.025 1.00 92.06 94 ASP A CA 1
ATOM 753 C C . ASP A 1 94 ? 8.893 9.577 -17.535 1.00 92.06 94 ASP A C 1
ATOM 755 O O . ASP A 1 94 ? 8.206 8.914 -16.746 1.00 92.06 94 ASP A O 1
ATOM 759 N N . PRO A 1 95 ? 9.958 10.260 -17.079 1.00 91.12 95 PRO A N 1
ATOM 760 C CA . PRO A 1 95 ? 10.356 10.248 -15.672 1.00 91.12 95 PRO A CA 1
ATOM 761 C C . PRO A 1 95 ? 9.294 10.807 -14.715 1.00 91.12 95 PRO A C 1
ATOM 763 O O . PRO A 1 95 ? 9.313 10.500 -13.520 1.00 91.12 95 PRO A O 1
ATOM 766 N N . LYS A 1 96 ? 8.359 11.647 -15.188 1.00 92.94 96 LYS A N 1
ATOM 767 C CA . LYS A 1 96 ? 7.282 12.187 -14.339 1.00 92.94 96 LYS A CA 1
ATOM 768 C C . LYS A 1 96 ? 6.274 11.096 -14.001 1.00 92.94 96 LYS A C 1
ATOM 770 O O . LYS A 1 96 ? 5.898 10.964 -12.834 1.00 92.94 96 LYS A O 1
ATOM 775 N N . ARG A 1 97 ? 5.883 10.283 -14.986 1.00 94.31 97 ARG A N 1
ATOM 776 C CA . ARG A 1 97 ? 5.005 9.125 -14.768 1.00 94.31 97 ARG A CA 1
ATOM 777 C C . ARG A 1 97 ? 5.629 8.109 -13.820 1.00 94.31 97 ARG A C 1
ATOM 779 O O . ARG A 1 97 ? 4.934 7.631 -12.925 1.00 94.31 97 ARG A O 1
ATOM 786 N N . TYR A 1 98 ? 6.928 7.843 -13.965 1.00 93.81 98 TYR A N 1
ATOM 787 C CA . TYR A 1 98 ? 7.670 6.992 -13.033 1.00 93.81 98 TYR A CA 1
ATOM 788 C C . TYR A 1 98 ? 7.583 7.528 -11.596 1.00 93.81 98 TYR A C 1
ATOM 790 O O . TYR A 1 98 ? 7.069 6.844 -10.712 1.00 93.81 98 TYR A O 1
ATOM 798 N N . ARG A 1 99 ? 7.994 8.786 -11.371 1.00 93.50 99 ARG A N 1
ATOM 799 C CA . ARG A 1 99 ? 7.988 9.411 -10.035 1.00 93.50 99 ARG A CA 1
ATOM 800 C C . ARG A 1 99 ? 6.603 9.433 -9.398 1.00 93.50 99 ARG A C 1
ATOM 802 O O . ARG A 1 99 ? 6.468 9.102 -8.223 1.00 93.50 99 ARG A O 1
ATOM 809 N N . ARG A 1 100 ? 5.567 9.784 -10.168 1.00 94.69 100 ARG A N 1
ATOM 810 C CA . ARG A 1 100 ? 4.180 9.804 -9.681 1.00 94.69 100 ARG A CA 1
ATOM 811 C C . ARG A 1 100 ? 3.734 8.421 -9.213 1.00 94.69 100 ARG A C 1
ATOM 813 O O . ARG A 1 100 ? 3.120 8.308 -8.156 1.00 94.69 100 ARG A O 1
ATOM 820 N N . LEU A 1 101 ? 4.034 7.381 -9.987 1.00 95.88 101 LEU A N 1
ATOM 821 C CA . LEU A 1 101 ? 3.630 6.018 -9.658 1.00 95.88 101 LEU A CA 1
ATOM 822 C C . LEU A 1 101 ? 4.404 5.465 -8.458 1.00 95.88 101 LEU A C 1
ATOM 824 O O . LEU A 1 101 ? 3.791 4.893 -7.561 1.00 95.88 101 LEU A O 1
ATOM 828 N N . VAL A 1 102 ? 5.718 5.695 -8.391 1.00 94.25 102 VAL A N 1
ATOM 829 C CA . VAL A 1 102 ? 6.516 5.302 -7.220 1.00 94.25 102 VAL A CA 1
ATOM 830 C C . VAL A 1 102 ? 6.055 6.055 -5.969 1.00 94.25 102 VAL A C 1
ATOM 832 O O . VAL A 1 102 ? 5.928 5.436 -4.921 1.00 94.25 102 VAL A O 1
ATOM 835 N N . GLY A 1 103 ? 5.699 7.340 -6.070 1.00 93.62 103 GLY A N 1
ATOM 836 C CA . GLY A 1 103 ? 5.106 8.096 -4.958 1.00 93.62 103 GLY A CA 1
ATOM 837 C C . GLY A 1 103 ? 3.804 7.477 -4.436 1.00 93.62 103 GLY A C 1
ATOM 838 O O . GLY A 1 103 ? 3.621 7.340 -3.229 1.00 93.62 103 GLY A O 1
ATOM 839 N N . LYS A 1 104 ? 2.927 7.016 -5.336 1.00 94.50 104 LYS A N 1
ATOM 840 C CA . LYS A 1 104 ? 1.708 6.288 -4.947 1.00 94.50 104 LYS A CA 1
ATOM 841 C C . LYS A 1 104 ? 2.011 4.952 -4.271 1.00 94.50 104 LYS A C 1
ATOM 843 O O . LYS A 1 104 ? 1.375 4.589 -3.288 1.00 94.50 104 LYS A O 1
ATOM 848 N N . LEU A 1 105 ? 2.998 4.224 -4.785 1.00 94.12 105 LEU A N 1
ATOM 849 C CA . LEU A 1 105 ? 3.433 2.961 -4.196 1.00 94.12 105 LEU A CA 1
ATOM 850 C C . LEU A 1 105 ? 4.050 3.158 -2.809 1.00 94.12 105 LEU A C 1
ATOM 852 O O . LEU A 1 105 ? 3.755 2.376 -1.912 1.00 94.12 105 LEU A O 1
ATOM 856 N N . ILE A 1 106 ? 4.832 4.221 -2.609 1.00 92.69 106 ILE A N 1
ATOM 857 C CA . ILE A 1 106 ? 5.356 4.613 -1.295 1.00 92.69 106 ILE A CA 1
ATOM 858 C C . ILE A 1 106 ? 4.207 4.784 -0.300 1.00 92.69 106 ILE A C 1
ATOM 860 O O . ILE A 1 106 ? 4.252 4.198 0.777 1.00 92.69 106 ILE A O 1
ATOM 864 N N . TYR A 1 107 ? 3.144 5.493 -0.677 1.00 91.38 107 TYR A N 1
ATOM 865 C CA . TYR A 1 107 ? 1.979 5.652 0.193 1.00 91.38 107 TYR A CA 1
ATOM 866 C C . TYR A 1 107 ? 1.290 4.315 0.528 1.00 91.38 107 TYR A C 1
ATOM 868 O O . TYR A 1 107 ? 0.866 4.100 1.661 1.00 91.38 107 TYR A O 1
ATOM 876 N N . LEU A 1 108 ? 1.249 3.371 -0.419 1.00 91.94 108 LEU A N 1
ATOM 877 C CA . LEU A 1 108 ? 0.695 2.032 -0.186 1.00 91.94 108 LEU A CA 1
ATOM 878 C C . LEU A 1 108 ? 1.517 1.206 0.827 1.00 91.94 108 LEU A C 1
ATOM 880 O O . LEU A 1 108 ? 0.957 0.340 1.502 1.00 91.94 108 LEU A O 1
ATOM 884 N N . THR A 1 109 ? 2.820 1.481 0.994 1.00 91.06 109 THR A N 1
ATOM 885 C CA . THR A 1 109 ? 3.665 0.753 1.966 1.00 91.06 109 THR A CA 1
ATOM 886 C C . THR A 1 109 ? 3.205 0.903 3.415 1.00 91.06 109 THR A C 1
ATOM 888 O O . THR A 1 109 ? 3.518 0.039 4.231 1.00 91.06 109 THR A O 1
ATOM 891 N N . ILE A 1 110 ? 2.407 1.933 3.722 1.00 87.06 110 ILE A N 1
ATOM 892 C CA . ILE A 1 110 ? 1.823 2.155 5.053 1.00 87.06 110 ILE A CA 1
ATOM 893 C C . ILE A 1 110 ? 1.009 0.936 5.509 1.00 87.06 110 ILE A C 1
ATOM 895 O O . ILE A 1 110 ? 1.076 0.552 6.675 1.00 87.06 110 ILE A O 1
ATOM 899 N N . THR A 1 111 ? 0.261 0.305 4.598 1.00 88.31 111 THR A N 1
ATOM 900 C CA . THR A 1 111 ? -0.536 -0.902 4.898 1.00 88.31 111 THR A CA 1
ATOM 901 C C . THR A 1 111 ? 0.049 -2.185 4.306 1.00 88.31 111 THR A C 1
ATOM 903 O O . THR A 1 111 ? -0.383 -3.282 4.661 1.00 88.31 111 THR A O 1
ATOM 906 N N . ARG A 1 112 ? 1.050 -2.065 3.427 1.00 89.00 112 ARG A N 1
ATOM 907 C CA . ARG A 1 112 ? 1.721 -3.170 2.731 1.00 89.00 112 ARG A CA 1
ATOM 908 C C . ARG A 1 112 ? 3.242 -3.117 2.955 1.00 89.00 112 ARG A C 1
ATOM 910 O O . ARG A 1 112 ? 3.982 -2.727 2.051 1.00 89.00 112 ARG A O 1
ATOM 917 N N . PRO A 1 113 ? 3.750 -3.501 4.140 1.00 90.00 113 PRO A N 1
ATOM 918 C CA . PRO A 1 113 ? 5.191 -3.491 4.404 1.00 90.00 113 PRO A CA 1
ATOM 919 C C . PRO A 1 113 ? 5.967 -4.556 3.608 1.00 90.00 113 PRO A C 1
ATOM 921 O O . PRO A 1 113 ? 7.181 -4.467 3.442 1.00 90.00 113 PRO A O 1
ATOM 924 N N . ASP A 1 114 ? 5.270 -5.563 3.084 1.00 87.69 114 ASP A N 1
ATOM 925 C CA . ASP A 1 114 ? 5.814 -6.641 2.255 1.00 87.69 114 ASP A CA 1
ATOM 926 C C . ASP A 1 114 ? 6.428 -6.142 0.935 1.00 87.69 114 ASP A C 1
ATOM 928 O O . ASP A 1 114 ? 7.375 -6.741 0.425 1.00 87.69 114 ASP A O 1
ATOM 932 N N . ILE A 1 115 ? 5.946 -5.015 0.400 1.00 92.00 115 ILE A N 1
ATOM 933 C CA . ILE A 1 115 ? 6.492 -4.391 -0.820 1.00 92.00 115 ILE A CA 1
ATOM 934 C C . ILE A 1 115 ? 7.543 -3.308 -0.536 1.00 92.00 115 ILE A C 1
ATOM 936 O O . ILE A 1 115 ? 8.170 -2.803 -1.472 1.00 92.00 115 ILE A O 1
ATOM 940 N N . SER A 1 116 ? 7.773 -2.957 0.731 1.00 89.50 116 SER A N 1
ATOM 941 C CA . SER A 1 116 ? 8.630 -1.833 1.125 1.00 89.50 116 SER A CA 1
ATOM 942 C C . SER A 1 116 ? 10.069 -1.970 0.650 1.00 89.50 116 SER A C 1
ATOM 944 O O . SER A 1 116 ? 10.659 -0.984 0.216 1.00 89.50 116 SER A O 1
ATOM 946 N N . PHE A 1 117 ? 10.626 -3.184 0.665 1.00 88.19 117 PHE A N 1
ATOM 947 C CA . PHE A 1 117 ? 11.973 -3.428 0.146 1.00 88.19 117 PHE A CA 1
ATOM 948 C C . PHE A 1 117 ? 12.071 -3.086 -1.347 1.00 88.19 117 PHE A C 1
ATOM 950 O O . PHE A 1 117 ? 12.919 -2.294 -1.752 1.00 88.19 117 PHE A O 1
ATOM 957 N N . ALA A 1 118 ? 11.166 -3.636 -2.162 1.00 89.56 118 ALA A N 1
ATOM 958 C CA . ALA A 1 118 ? 11.159 -3.416 -3.606 1.00 89.56 118 ALA A CA 1
ATOM 959 C C . ALA A 1 118 ? 10.964 -1.928 -3.945 1.00 89.56 118 ALA A C 1
ATOM 961 O O . ALA A 1 118 ? 11.671 -1.386 -4.795 1.00 89.56 118 ALA A O 1
ATOM 962 N N . ILE A 1 119 ? 10.064 -1.250 -3.222 1.00 91.06 119 ILE A N 1
ATOM 963 C CA . ILE A 1 119 ? 9.815 0.192 -3.356 1.00 91.06 119 ILE A CA 1
ATOM 964 C C . ILE A 1 119 ? 11.033 1.018 -2.931 1.00 91.06 119 ILE A C 1
ATOM 966 O O . ILE A 1 119 ? 11.382 1.996 -3.595 1.00 91.06 119 ILE A O 1
ATOM 970 N N . GLY A 1 120 ? 11.731 0.599 -1.877 1.00 87.94 120 GLY A N 1
ATOM 971 C CA . GLY A 1 120 ? 12.984 1.205 -1.439 1.00 87.94 120 GLY A CA 1
ATOM 972 C C . GLY A 1 120 ? 14.052 1.185 -2.534 1.00 87.94 120 GLY A C 1
ATOM 973 O O . GLY A 1 120 ? 14.727 2.188 -2.735 1.00 87.94 120 GLY A O 1
ATOM 974 N N . VAL A 1 121 ? 14.153 0.098 -3.304 1.00 88.12 121 VAL A N 1
ATOM 975 C CA . VAL A 1 121 ? 15.107 0.002 -4.423 1.00 88.12 121 VAL A CA 1
ATOM 976 C C . VAL A 1 121 ? 14.710 0.931 -5.574 1.00 88.12 121 VAL A C 1
ATOM 978 O O . VAL A 1 121 ? 15.512 1.756 -6.006 1.00 88.12 121 VAL A O 1
ATOM 981 N N . VAL A 1 122 ? 13.466 0.853 -6.060 1.00 89.06 122 VAL A N 1
ATOM 982 C CA . VAL A 1 122 ? 13.026 1.668 -7.214 1.00 89.06 122 VAL A CA 1
ATOM 983 C C . VAL A 1 122 ? 12.952 3.166 -6.887 1.00 89.06 122 VAL A C 1
ATOM 985 O O . VAL A 1 122 ? 13.124 4.003 -7.776 1.00 89.06 122 VAL A O 1
ATOM 988 N N . SER A 1 123 ? 12.756 3.528 -5.615 1.00 90.00 123 SER A N 1
ATOM 989 C CA . SER A 1 123 ? 12.724 4.930 -5.173 1.00 90.00 123 SER A CA 1
ATOM 990 C C . SER A 1 123 ? 14.096 5.608 -5.150 1.00 90.00 123 SER A C 1
ATOM 992 O O . SER A 1 123 ? 14.160 6.835 -5.180 1.00 90.00 123 SER A O 1
ATOM 994 N N . GLN A 1 124 ? 15.196 4.852 -5.200 1.00 86.56 124 GLN A N 1
ATOM 995 C CA . GLN A 1 124 ? 16.537 5.424 -5.380 1.00 86.56 124 GLN A CA 1
ATOM 996 C C . GLN A 1 124 ? 16.748 5.975 -6.801 1.00 86.56 124 GLN A C 1
ATOM 998 O O . GLN A 1 124 ? 17.669 6.759 -7.031 1.00 86.56 124 GLN A O 1
ATOM 1003 N N . ILE A 1 125 ? 15.886 5.606 -7.757 1.00 86.56 125 ILE A N 1
ATOM 1004 C CA . ILE A 1 125 ? 16.068 5.868 -9.190 1.00 86.56 125 ILE A CA 1
ATOM 1005 C C . ILE A 1 125 ? 14.977 6.808 -9.721 1.00 86.56 125 ILE A C 1
ATOM 1007 O O . ILE A 1 125 ? 14.218 6.482 -10.627 1.00 86.56 125 ILE A O 1
ATOM 1011 N N . MET A 1 126 ? 14.872 8.001 -9.134 1.00 85.94 126 MET A N 1
ATOM 1012 C CA . MET A 1 126 ? 13.816 8.970 -9.476 1.00 85.94 126 MET A CA 1
ATOM 1013 C C . MET A 1 126 ? 14.209 9.979 -10.560 1.00 85.94 126 MET A C 1
ATOM 1015 O O . MET A 1 126 ? 13.331 10.557 -11.198 1.00 85.94 126 MET A O 1
ATOM 1019 N N . GLN A 1 127 ? 15.510 10.229 -10.737 1.00 84.00 127 GLN A N 1
ATOM 1020 C CA . GLN A 1 127 ? 16.009 11.286 -11.625 1.00 84.00 127 GLN A CA 1
ATOM 1021 C C . GLN A 1 127 ? 16.098 10.825 -13.081 1.00 84.00 127 GLN A C 1
ATOM 1023 O O . GLN A 1 127 ? 15.622 11.520 -13.972 1.00 84.00 127 GLN A O 1
ATOM 1028 N N . ASN A 1 128 ? 16.663 9.636 -13.308 1.00 85.75 128 ASN A N 1
ATOM 1029 C CA . ASN A 1 128 ? 16.867 9.076 -14.641 1.00 85.75 128 ASN A CA 1
ATOM 1030 C C . ASN A 1 128 ? 16.448 7.592 -14.678 1.00 85.75 128 ASN A C 1
ATOM 1032 O O . ASN A 1 128 ? 17.299 6.709 -14.569 1.00 85.75 128 ASN A O 1
ATOM 1036 N N . PRO A 1 129 ? 15.138 7.290 -14.733 1.00 91.31 129 PRO A N 1
ATOM 1037 C CA . PRO A 1 129 ? 14.659 5.917 -14.837 1.00 91.31 129 PRO A CA 1
ATOM 1038 C C . PRO A 1 129 ? 14.954 5.324 -16.223 1.00 91.31 129 PRO A C 1
ATOM 1040 O O . PRO A 1 129 ? 14.958 6.018 -17.235 1.00 91.31 129 PRO A O 1
ATOM 1043 N N . HIS A 1 130 ? 15.155 4.010 -16.258 1.00 92.00 130 HIS A N 1
ATOM 1044 C CA . HIS A 1 130 ? 15.363 3.211 -17.465 1.00 92.00 130 HIS A CA 1
ATOM 1045 C C . HIS A 1 130 ? 14.194 2.232 -17.611 1.00 92.00 130 HIS A C 1
ATOM 1047 O O . HIS A 1 130 ? 13.420 2.035 -16.665 1.00 92.00 130 HIS A O 1
ATOM 1053 N N . ILE A 1 131 ? 14.057 1.609 -18.780 1.00 91.88 131 ILE A N 1
ATOM 1054 C CA . ILE A 1 131 ? 12.970 0.657 -19.059 1.00 91.88 131 ILE A CA 1
ATOM 1055 C C . ILE A 1 131 ? 12.952 -0.493 -18.039 1.00 91.88 131 ILE A C 1
ATOM 1057 O O . ILE A 1 131 ? 11.882 -0.878 -17.570 1.00 91.88 131 ILE A O 1
ATOM 1061 N N . ASP A 1 132 ? 14.114 -0.979 -17.603 1.00 91.19 132 ASP A N 1
ATOM 1062 C CA . ASP A 1 132 ? 14.202 -2.041 -16.593 1.00 91.19 132 ASP A CA 1
ATOM 1063 C C . ASP A 1 132 ? 13.654 -1.608 -15.227 1.00 91.19 132 ASP A C 1
ATOM 1065 O O . ASP A 1 132 ? 12.977 -2.384 -14.547 1.00 91.19 132 ASP A O 1
ATOM 1069 N N . HIS A 1 133 ? 13.870 -0.346 -14.847 1.00 92.00 133 HIS A N 1
ATOM 1070 C CA . HIS A 1 133 ? 13.309 0.235 -13.625 1.00 92.00 133 HIS A CA 1
ATOM 1071 C C . HIS A 1 133 ? 11.784 0.327 -13.719 1.00 92.00 133 HIS A C 1
ATOM 1073 O O . HIS A 1 133 ? 11.076 -0.004 -12.767 1.00 92.00 133 HIS A O 1
ATOM 1079 N N . TRP A 1 134 ? 11.260 0.716 -14.884 1.00 93.69 134 TRP A N 1
ATOM 1080 C CA . TRP A 1 134 ? 9.820 0.709 -15.131 1.00 93.69 134 TRP A CA 1
ATOM 1081 C C . TRP A 1 134 ? 9.239 -0.708 -15.056 1.00 93.69 134 TRP A C 1
ATOM 1083 O O . TRP A 1 134 ? 8.234 -0.925 -14.381 1.00 93.6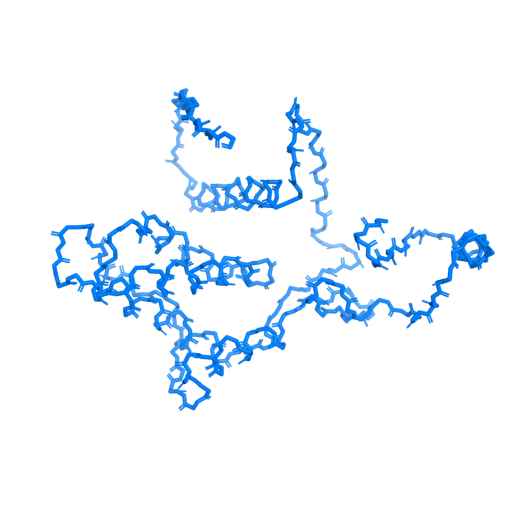9 134 TRP A O 1
ATOM 1093 N N . ASN A 1 135 ? 9.902 -1.693 -15.662 1.00 92.94 135 ASN A N 1
ATOM 1094 C CA . ASN A 1 135 ? 9.486 -3.094 -15.600 1.00 92.94 135 ASN A CA 1
ATOM 1095 C C . ASN A 1 135 ? 9.458 -3.629 -14.160 1.00 92.94 135 ASN A C 1
ATOM 1097 O O . ASN A 1 135 ? 8.537 -4.370 -13.806 1.00 92.94 135 ASN A O 1
ATOM 1101 N N . ALA A 1 136 ? 10.400 -3.213 -13.309 1.00 93.56 136 ALA A N 1
ATOM 1102 C CA . ALA A 1 136 ? 10.376 -3.532 -11.882 1.00 93.56 136 ALA A CA 1
ATOM 1103 C C . ALA A 1 136 ? 9.140 -2.935 -11.181 1.00 93.56 136 ALA A C 1
ATOM 1105 O O . ALA A 1 136 ? 8.446 -3.640 -10.450 1.00 93.56 136 ALA A O 1
ATOM 1106 N N . VAL A 1 137 ? 8.788 -1.675 -11.463 1.00 95.12 137 VAL A N 1
ATOM 1107 C CA . VAL A 1 137 ? 7.560 -1.048 -10.934 1.00 95.12 137 VAL A CA 1
ATOM 1108 C C . VAL A 1 137 ? 6.302 -1.792 -11.404 1.00 95.12 137 VAL A C 1
ATOM 1110 O O . VAL A 1 137 ? 5.407 -2.071 -10.603 1.00 95.12 137 VAL A O 1
ATOM 1113 N N . ILE A 1 138 ? 6.242 -2.183 -12.680 1.00 95.25 138 ILE A N 1
ATOM 1114 C CA . ILE A 1 138 ? 5.134 -2.986 -13.216 1.00 95.25 138 ILE A CA 1
ATOM 1115 C C . ILE A 1 138 ? 5.057 -4.351 -12.520 1.00 95.25 138 ILE A C 1
ATOM 1117 O O . ILE A 1 138 ? 3.961 -4.812 -12.200 1.00 95.25 138 ILE A O 1
ATOM 1121 N N . ARG A 1 139 ? 6.193 -4.993 -12.226 1.00 95.31 139 ARG A N 1
ATOM 1122 C CA . ARG A 1 139 ? 6.225 -6.249 -11.462 1.00 95.31 139 ARG A CA 1
ATOM 1123 C C . ARG A 1 139 ? 5.622 -6.082 -10.065 1.00 95.31 139 ARG A C 1
ATOM 1125 O O . ARG A 1 139 ? 4.789 -6.903 -9.683 1.00 95.31 139 ARG A O 1
ATOM 1132 N N . ILE A 1 140 ? 5.969 -5.012 -9.346 1.00 95.62 140 ILE A N 1
ATOM 1133 C CA . ILE A 1 140 ? 5.393 -4.701 -8.026 1.00 95.62 140 ILE A CA 1
ATOM 1134 C C . ILE A 1 140 ? 3.865 -4.563 -8.123 1.00 95.62 140 ILE A C 1
ATOM 1136 O O . ILE A 1 140 ? 3.138 -5.122 -7.304 1.00 95.62 140 ILE A O 1
ATOM 1140 N N . LEU A 1 141 ? 3.351 -3.894 -9.159 1.00 96.31 141 LEU A N 1
ATOM 1141 C CA . LEU A 1 141 ? 1.903 -3.775 -9.374 1.00 96.31 141 LEU A CA 1
ATOM 1142 C C . LEU A 1 141 ? 1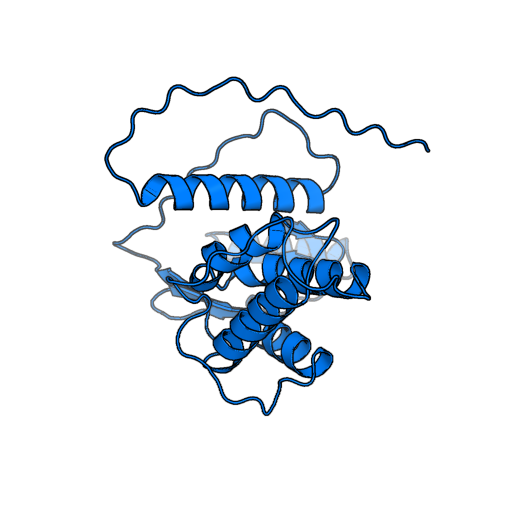.227 -5.122 -9.652 1.00 96.31 141 LEU A C 1
ATOM 1144 O O . LEU A 1 141 ? 0.158 -5.402 -9.106 1.00 96.31 141 LEU A O 1
ATOM 1148 N N . ARG A 1 142 ? 1.863 -5.991 -10.444 1.00 95.88 142 ARG A N 1
ATOM 1149 C CA . ARG A 1 142 ? 1.372 -7.361 -10.681 1.00 95.88 142 ARG A CA 1
ATOM 1150 C C . ARG A 1 142 ? 1.362 -8.193 -9.400 1.00 95.88 142 ARG A C 1
ATOM 1152 O O . ARG A 1 142 ? 0.471 -9.020 -9.228 1.00 95.88 142 ARG A O 1
ATOM 1159 N N . TYR A 1 143 ? 2.305 -7.953 -8.493 1.00 95.62 143 TYR A N 1
ATOM 1160 C CA . TYR A 1 143 ? 2.292 -8.558 -7.165 1.00 95.62 143 TYR A CA 1
ATOM 1161 C C . TYR A 1 143 ? 1.129 -8.037 -6.313 1.00 95.62 143 TYR A C 1
ATOM 1163 O O . TYR A 1 143 ? 0.363 -8.833 -5.776 1.00 95.62 143 TYR A O 1
ATOM 1171 N N . ILE A 1 144 ? 0.901 -6.720 -6.266 1.00 94.62 144 ILE A N 1
ATOM 1172 C CA . ILE A 1 144 ? -0.234 -6.118 -5.537 1.00 94.62 144 ILE A CA 1
ATOM 1173 C C . ILE A 1 144 ? -1.579 -6.664 -6.043 1.00 94.62 144 ILE A C 1
ATOM 1175 O O . ILE A 1 144 ? -2.486 -6.918 -5.247 1.00 94.62 144 ILE A O 1
ATOM 1179 N N . LYS A 1 145 ? -1.701 -6.915 -7.353 1.00 94.62 145 LYS A N 1
ATOM 1180 C CA . LYS A 1 145 ? -2.911 -7.473 -7.978 1.00 94.62 145 LYS A CA 1
ATOM 1181 C C . LYS A 1 145 ? -3.325 -8.843 -7.421 1.00 94.62 145 LYS A C 1
ATOM 1183 O O . LYS A 1 145 ? -4.513 -9.175 -7.511 1.00 94.62 145 LYS A O 1
ATOM 1188 N N . SER A 1 146 ? -2.390 -9.622 -6.869 1.00 92.38 146 SER A N 1
ATOM 1189 C CA . SER A 1 146 ? -2.691 -10.921 -6.247 1.00 92.38 146 SER A CA 1
ATOM 1190 C C . SER A 1 146 ? -3.624 -10.767 -5.038 1.00 92.38 146 SER A C 1
ATOM 1192 O O . SER A 1 146 ? -4.589 -11.515 -4.905 1.00 92.38 146 SER A O 1
ATOM 1194 N N . ALA A 1 147 ? -3.399 -9.738 -4.216 1.00 92.50 147 ALA A N 1
ATOM 1195 C CA . ALA A 1 147 ? -4.120 -9.500 -2.972 1.00 92.50 147 ALA A CA 1
ATOM 1196 C C . ALA A 1 147 ? -4.319 -7.990 -2.719 1.00 92.50 147 ALA A C 1
ATOM 1198 O O . ALA A 1 147 ? -3.691 -7.419 -1.826 1.00 92.50 147 ALA A O 1
ATOM 1199 N N . PRO A 1 148 ? -5.210 -7.305 -3.463 1.00 91.19 148 PRO A N 1
ATOM 1200 C CA . PRO A 1 148 ? -5.373 -5.853 -3.349 1.00 91.19 148 PRO A CA 1
ATOM 1201 C C . PRO A 1 148 ? -5.951 -5.409 -1.998 1.00 91.19 148 PRO A C 1
ATOM 1203 O O . PRO A 1 148 ? -5.775 -4.263 -1.616 1.00 91.19 148 PRO A O 1
ATOM 1206 N N . GLY A 1 149 ? -6.647 -6.297 -1.276 1.00 88.88 149 GLY A N 1
ATOM 1207 C CA . GLY A 1 149 ? -7.208 -6.016 0.053 1.00 88.88 149 GLY A CA 1
ATOM 1208 C C . GLY A 1 149 ? -6.317 -6.417 1.227 1.00 88.88 149 GLY A C 1
ATOM 1209 O O . GLY A 1 149 ? -6.781 -6.389 2.360 1.00 88.88 149 GLY A O 1
ATOM 1210 N N . GLN A 1 150 ? -5.079 -6.841 0.971 1.00 89.62 150 GLN A N 1
ATOM 1211 C CA . GLN A 1 150 ? -4.139 -7.169 2.039 1.00 89.62 150 GLN A CA 1
ATOM 1212 C C . GLN A 1 150 ? -3.792 -5.910 2.845 1.00 89.62 150 GLN A C 1
ATOM 1214 O O . GLN A 1 150 ? -3.642 -4.824 2.283 1.00 89.62 150 GLN A O 1
ATOM 1219 N N . GLY A 1 151 ? -3.667 -6.076 4.158 1.00 88.19 151 GLY A N 1
ATOM 1220 C CA . GLY A 1 151 ? -3.419 -5.001 5.108 1.00 88.19 151 GLY A CA 1
ATOM 1221 C C . GLY A 1 151 ? -2.771 -5.520 6.391 1.00 88.19 151 GLY A C 1
ATOM 1222 O O . GLY A 1 151 ? -2.291 -6.655 6.431 1.00 88.19 151 GLY A O 1
ATOM 1223 N N . LEU A 1 152 ? -2.775 -4.699 7.439 1.00 89.38 152 LEU A N 1
ATOM 1224 C CA . LEU A 1 152 ? -2.162 -5.005 8.734 1.00 89.38 152 LEU A CA 1
ATOM 1225 C C . LEU A 1 152 ? -3.227 -5.272 9.791 1.00 89.38 152 LEU A C 1
ATOM 1227 O O . LEU A 1 152 ? -4.193 -4.523 9.887 1.00 89.38 152 LEU A O 1
ATOM 1231 N N . LEU A 1 153 ? -3.026 -6.313 10.598 1.00 87.69 153 LEU A N 1
ATOM 1232 C CA . LEU A 1 153 ? -3.842 -6.625 11.770 1.00 87.69 153 LEU A CA 1
ATOM 1233 C C . LEU A 1 153 ? -3.065 -6.262 13.040 1.00 87.69 153 LEU A C 1
ATOM 1235 O O . LEU A 1 153 ? -1.987 -6.800 13.285 1.00 87.69 153 LEU A O 1
ATOM 1239 N N . TYR A 1 154 ? -3.634 -5.379 13.855 1.00 83.69 154 TYR A N 1
ATOM 1240 C CA . TYR A 1 154 ? -3.131 -5.020 15.179 1.00 83.69 154 TYR A CA 1
ATOM 1241 C C . TYR A 1 154 ? -3.976 -5.697 16.249 1.00 83.69 154 TYR A C 1
ATOM 1243 O O . TYR A 1 154 ? -5.161 -5.400 16.369 1.00 83.69 154 TYR A O 1
ATOM 1251 N N . PHE A 1 155 ? -3.383 -6.587 17.038 1.00 80.06 155 PHE A N 1
ATOM 1252 C CA . PHE A 1 155 ? -4.092 -7.286 18.109 1.00 80.06 155 PHE A CA 1
ATOM 1253 C C . PHE A 1 155 ? -4.304 -6.400 19.337 1.00 80.06 155 PHE A C 1
ATOM 1255 O O . PHE A 1 155 ? -3.479 -5.542 19.638 1.00 80.06 155 PHE A O 1
ATOM 1262 N N . ILE A 1 156 ? -5.383 -6.645 20.080 1.00 71.69 156 ILE A N 1
ATOM 1263 C CA . ILE A 1 156 ? -5.617 -6.055 21.406 1.00 71.69 156 ILE A CA 1
ATOM 1264 C C . ILE A 1 156 ? -5.346 -7.164 22.446 1.00 71.69 156 ILE A C 1
ATOM 1266 O O . ILE A 1 156 ? -6.250 -7.930 22.762 1.00 71.69 156 ILE A O 1
ATOM 1270 N N . GLY A 1 157 ? -4.100 -7.323 22.931 1.00 67.19 157 GLY A N 1
ATOM 1271 C CA . GLY A 1 157 ? -3.729 -8.397 23.882 1.00 67.19 157 GLY A CA 1
ATOM 1272 C C . GLY A 1 157 ? -2.265 -8.878 23.823 1.00 67.19 157 GLY A C 1
ATOM 1273 O O . GLY A 1 157 ? -1.398 -8.152 23.343 1.00 67.19 157 GLY A O 1
ATOM 1274 N N . GLU A 1 158 ? -1.983 -10.088 24.336 1.00 55.72 158 GLU A N 1
ATOM 1275 C CA . GLU A 1 158 ? -0.639 -10.664 24.592 1.00 55.72 158 GLU A CA 1
ATOM 1276 C C . GLU A 1 158 ? 0.197 -11.023 23.338 1.00 55.72 158 GLU A C 1
ATOM 1278 O O . GLU A 1 158 ? 0.644 -12.159 23.200 1.00 55.72 158 GLU A O 1
ATOM 1283 N N . ASN A 1 159 ? 0.438 -10.085 22.413 1.00 48.97 159 ASN A N 1
ATOM 1284 C CA . ASN A 1 159 ? 1.711 -9.951 21.682 1.00 48.97 159 ASN A CA 1
ATOM 1285 C C . ASN A 1 159 ? 1.762 -8.701 20.783 1.00 48.97 159 ASN A C 1
ATOM 1287 O O . ASN A 1 159 ? 0.746 -8.123 20.413 1.00 48.97 159 ASN A O 1
ATOM 1291 N N . ILE A 1 160 ? 3.008 -8.295 20.502 1.00 44.72 160 ILE A N 1
ATOM 1292 C CA . ILE A 1 160 ? 3.542 -6.932 20.321 1.00 44.72 160 ILE A CA 1
ATOM 1293 C C . ILE A 1 160 ? 2.560 -5.894 19.753 1.00 44.72 160 ILE A C 1
ATOM 1295 O O . ILE A 1 160 ? 2.454 -5.680 18.547 1.00 44.72 160 ILE A O 1
ATOM 1299 N N . ILE A 1 161 ? 2.013 -5.096 20.672 1.00 50.41 161 ILE A N 1
ATOM 1300 C CA . ILE A 1 161 ? 1.951 -3.651 20.472 1.00 50.41 161 ILE A CA 1
ATOM 1301 C C . ILE A 1 161 ? 3.075 -3.018 21.307 1.00 50.41 161 ILE A C 1
ATO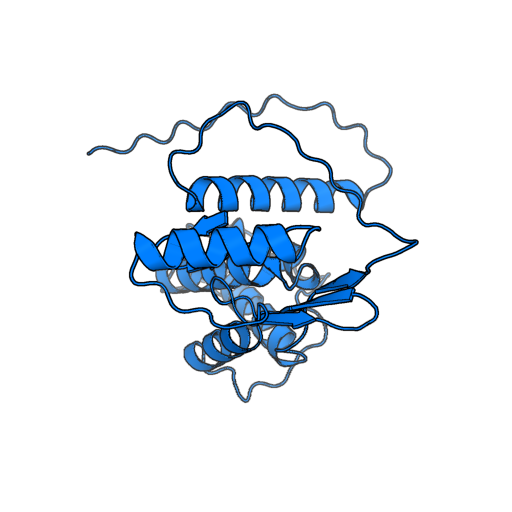M 1303 O O . ILE A 1 161 ? 2.900 -2.726 22.488 1.00 50.41 161 ILE A O 1
ATOM 1307 N N . SER A 1 162 ? 4.265 -2.825 20.728 1.00 45.75 162 SER A N 1
ATOM 1308 C CA . SER A 1 162 ? 5.298 -1.985 21.349 1.00 45.75 162 SER A CA 1
ATOM 1309 C C . SER A 1 162 ? 5.177 -0.571 20.791 1.00 45.75 162 SER A C 1
ATOM 1311 O O . SER A 1 162 ? 5.647 -0.284 19.690 1.00 45.75 162 SER A O 1
ATOM 1313 N N . TRP A 1 163 ? 4.553 0.329 21.545 1.00 44.28 163 TRP A N 1
ATOM 1314 C CA . TRP A 1 163 ? 4.586 1.751 21.223 1.00 44.28 163 TRP A CA 1
ATOM 1315 C C . TRP A 1 163 ? 5.913 2.340 21.705 1.00 44.28 163 TRP A C 1
ATOM 1317 O O . TRP A 1 163 ? 6.205 2.332 22.900 1.00 44.28 163 TRP A O 1
ATOM 1327 N N . LYS A 1 164 ? 6.717 2.884 20.789 1.00 34.25 164 LYS A N 1
ATOM 1328 C CA . LYS A 1 164 ? 7.860 3.737 21.132 1.00 34.25 164 LYS A CA 1
ATOM 1329 C C . LYS A 1 164 ? 7.595 5.135 20.594 1.00 34.25 164 LYS A C 1
ATOM 1331 O O . LYS A 1 164 ? 7.786 5.395 19.413 1.00 34.25 164 LYS A O 1
ATOM 1336 N N . SER A 1 165 ? 7.159 6.034 21.470 1.00 36.16 165 SER A N 1
ATOM 1337 C CA . SER A 1 165 ? 7.054 7.455 21.144 1.00 36.16 165 SER A CA 1
ATOM 1338 C C . SER A 1 165 ? 8.423 8.107 21.324 1.00 36.16 165 SER A C 1
ATOM 1340 O O . SER A 1 165 ? 9.001 8.068 22.412 1.00 36.16 165 SER A O 1
ATOM 1342 N N . LYS A 1 166 ? 8.971 8.674 20.247 1.00 36.16 166 LYS A N 1
ATOM 1343 C CA . LYS A 1 166 ? 10.186 9.492 20.288 1.00 36.16 166 LYS A CA 1
ATOM 1344 C C . LYS A 1 166 ? 9.814 10.895 19.834 1.00 36.16 166 LYS A C 1
ATOM 1346 O O . LYS A 1 166 ? 9.439 11.095 18.686 1.00 36.16 166 LYS A O 1
ATOM 1351 N N . LYS A 1 167 ? 9.935 11.867 20.738 1.00 39.44 167 LYS A N 1
ATOM 1352 C CA . LYS A 1 167 ? 9.778 13.286 20.409 1.00 39.44 167 LYS A CA 1
ATOM 1353 C C . LYS A 1 167 ? 10.840 13.658 19.371 1.00 39.44 167 LYS A C 1
ATOM 1355 O O . LYS A 1 167 ? 12.033 13.567 19.665 1.00 39.44 167 LYS A O 1
ATOM 1360 N N . GLN A 1 168 ? 10.421 14.028 18.164 1.00 42.56 168 GLN A N 1
ATOM 1361 C CA . GLN A 1 168 ? 11.340 14.580 17.175 1.00 42.56 168 GLN A CA 1
ATOM 1362 C C . GLN A 1 168 ? 11.802 15.964 17.658 1.00 42.56 168 GLN A C 1
ATOM 1364 O O . GLN A 1 168 ? 11.001 16.775 18.122 1.00 42.56 168 GLN A O 1
ATOM 1369 N N . SER A 1 169 ? 13.112 16.211 17.611 1.00 39.00 169 SER A N 1
ATOM 1370 C CA . SER A 1 169 ? 13.724 17.486 18.013 1.00 39.00 169 SER A CA 1
ATOM 1371 C C . SER A 1 169 ? 13.676 18.547 16.911 1.00 39.00 169 SER A C 1
ATOM 1373 O O . SER A 1 169 ? 14.108 19.673 17.135 1.00 39.00 169 SER A O 1
ATOM 1375 N N . VAL A 1 170 ? 13.184 18.183 15.725 1.00 49.69 170 VAL A N 1
ATOM 1376 C CA . VAL A 1 170 ? 13.054 19.055 14.559 1.00 49.69 170 VAL A CA 1
ATOM 1377 C C . VAL A 1 170 ? 11.571 19.169 14.230 1.00 49.69 170 VAL A C 1
ATOM 1379 O O . VAL A 1 170 ? 10.876 18.161 14.145 1.00 49.69 170 VAL A O 1
ATOM 1382 N N . VAL A 1 171 ? 11.091 20.403 14.093 1.00 44.97 171 VAL A N 1
ATOM 1383 C CA . VAL A 1 171 ? 9.722 20.701 13.666 1.00 44.97 171 VAL A CA 1
ATOM 1384 C C . VAL A 1 171 ? 9.689 20.587 12.146 1.00 44.97 171 VAL A C 1
ATOM 1386 O O . VAL A 1 171 ? 10.364 21.352 11.461 1.00 44.97 171 VAL A O 1
ATOM 1389 N N . ALA A 1 172 ? 8.953 19.612 11.623 1.00 39.56 172 ALA A N 1
ATOM 1390 C CA . ALA A 1 172 ? 8.639 19.556 10.202 1.00 39.56 172 ALA A CA 1
ATOM 1391 C C . ALA A 1 172 ? 7.621 20.649 9.861 1.00 39.56 172 ALA A C 1
ATOM 1393 O O . ALA A 1 172 ? 6.702 20.910 10.644 1.00 39.56 172 ALA A O 1
ATOM 1394 N N . TRP A 1 173 ? 7.777 21.283 8.702 1.00 42.31 173 TRP A N 1
ATOM 1395 C CA . TRP A 1 173 ? 6.928 22.405 8.292 1.00 42.31 173 TRP A CA 1
ATOM 1396 C C . TRP A 1 173 ? 5.652 21.936 7.575 1.00 42.31 173 TRP A C 1
ATOM 1398 O O . TRP A 1 173 ? 4.763 22.740 7.299 1.00 42.31 173 TRP A O 1
ATOM 1408 N N . SER A 1 174 ? 5.533 20.628 7.318 1.00 46.56 174 SER A N 1
ATOM 1409 C CA . SER A 1 174 ? 4.359 19.979 6.734 1.00 46.56 174 SER A CA 1
ATOM 1410 C C . SER A 1 174 ? 4.200 18.540 7.236 1.00 46.56 174 SER A C 1
ATOM 1412 O O . SER A 1 174 ? 5.185 17.839 7.474 1.00 46.56 174 SER A O 1
ATOM 1414 N N . SER A 1 175 ? 2.956 18.064 7.343 1.00 46.72 175 SER A N 1
ATOM 1415 C CA . SER A 1 175 ? 2.636 16.656 7.633 1.00 46.72 175 SER A CA 1
ATOM 1416 C C . SER A 1 175 ? 3.245 15.700 6.603 1.00 46.72 175 SER A C 1
ATOM 1418 O O . SER A 1 175 ? 3.727 14.635 6.974 1.00 46.72 175 SER A O 1
ATOM 1420 N N . ALA A 1 176 ? 3.329 16.118 5.337 1.00 47.16 176 ALA A N 1
ATOM 1421 C CA . ALA A 1 176 ? 3.946 15.328 4.274 1.00 47.16 176 ALA A CA 1
ATOM 1422 C C . ALA A 1 176 ? 5.464 15.137 4.475 1.00 47.16 176 ALA A C 1
ATOM 1424 O O . ALA A 1 176 ? 6.008 14.091 4.125 1.00 47.16 176 ALA A O 1
ATOM 1425 N N . GLU A 1 177 ? 6.156 16.122 5.061 1.00 45.69 177 GLU A N 1
ATOM 1426 C CA . GLU A 1 177 ? 7.581 15.999 5.397 1.00 45.69 177 GLU A CA 1
ATOM 1427 C C . GLU A 1 177 ? 7.798 15.036 6.568 1.00 45.69 177 GLU A C 1
ATOM 1429 O O . GLU A 1 177 ? 8.715 14.218 6.511 1.00 45.69 177 GLU A O 1
ATOM 1434 N N . VAL A 1 178 ? 6.936 15.088 7.596 1.00 50.25 178 VAL A N 1
ATOM 1435 C CA . VAL A 1 178 ? 6.966 14.131 8.720 1.00 50.25 178 VAL A CA 1
ATOM 1436 C C . VAL A 1 178 ? 6.777 12.713 8.204 1.00 50.25 178 VAL A C 1
ATOM 1438 O O . VAL A 1 178 ? 7.575 11.838 8.525 1.00 50.25 178 VAL A O 1
ATOM 1441 N N . GLU A 1 179 ? 5.762 12.500 7.365 1.00 54.69 179 GLU A N 1
ATOM 1442 C CA . GLU A 1 179 ? 5.453 11.194 6.785 1.00 54.69 179 GLU A CA 1
ATOM 1443 C C . GLU A 1 179 ? 6.621 10.661 5.952 1.00 54.69 179 GLU A C 1
ATOM 1445 O O . GLU A 1 179 ? 6.984 9.495 6.088 1.00 54.69 179 GLU A O 1
ATOM 1450 N N . TYR A 1 180 ? 7.263 11.506 5.140 1.00 55.22 180 TYR A N 1
ATOM 1451 C CA . TYR A 1 180 ? 8.416 11.093 4.340 1.00 55.22 180 TYR A CA 1
ATOM 1452 C C . TYR A 1 180 ? 9.637 10.745 5.206 1.00 55.22 180 TYR A C 1
ATOM 1454 O O . TYR A 1 180 ? 10.299 9.733 4.964 1.00 55.22 180 TYR A O 1
ATOM 1462 N N . ILE A 1 181 ? 9.932 11.554 6.228 1.00 55.28 181 ILE A N 1
ATOM 1463 C CA . ILE A 1 181 ? 11.052 11.324 7.152 1.00 55.28 181 ILE A CA 1
ATOM 1464 C C . ILE A 1 181 ? 10.822 10.054 7.978 1.00 55.28 181 ILE A C 1
ATOM 1466 O O . ILE A 1 181 ? 11.736 9.233 8.093 1.00 55.28 181 ILE A O 1
ATOM 1470 N N . ASP A 1 182 ? 9.616 9.861 8.512 1.00 54.06 182 ASP A N 1
ATOM 1471 C CA . ASP A 1 182 ? 9.266 8.678 9.299 1.00 54.06 182 ASP A CA 1
ATOM 1472 C C . ASP A 1 182 ? 9.258 7.416 8.439 1.00 54.06 182 ASP A C 1
ATOM 1474 O O . ASP A 1 182 ? 9.774 6.383 8.865 1.00 54.06 182 ASP A O 1
ATOM 1478 N N . LEU A 1 183 ? 8.756 7.494 7.207 1.00 55.56 183 LEU A N 1
ATOM 1479 C CA . LEU A 1 183 ? 8.746 6.363 6.284 1.00 55.56 183 LEU A CA 1
ATOM 1480 C C . LEU A 1 183 ? 10.162 5.990 5.823 1.00 55.56 183 LEU A C 1
ATOM 1482 O O . LEU A 1 183 ? 10.490 4.805 5.742 1.00 55.56 183 LEU A O 1
ATOM 1486 N N . TRP A 1 184 ? 11.039 6.975 5.605 1.00 52.16 184 TRP A N 1
ATOM 1487 C CA . TRP A 1 184 ? 12.453 6.733 5.307 1.00 52.16 184 TRP A CA 1
ATOM 1488 C C . TRP A 1 184 ? 13.211 6.140 6.506 1.00 52.16 184 TRP A C 1
ATOM 1490 O O . TRP A 1 184 ? 13.953 5.167 6.352 1.00 52.16 184 TRP A O 1
ATOM 1500 N N . LEU A 1 185 ? 12.988 6.663 7.716 1.00 55.19 185 LEU A N 1
ATOM 1501 C CA . LEU A 1 185 ? 13.551 6.110 8.954 1.00 55.19 185 LEU A CA 1
ATOM 1502 C C . LEU A 1 185 ? 13.055 4.684 9.217 1.00 55.19 185 LEU A C 1
ATOM 1504 O O . LEU A 1 185 ? 13.844 3.817 9.590 1.00 55.19 185 LEU A O 1
ATOM 1508 N N . TRP A 1 186 ? 11.771 4.420 8.993 1.00 54.88 186 TRP A N 1
ATOM 1509 C CA . TRP A 1 186 ? 11.174 3.095 9.137 1.00 54.88 186 TRP A CA 1
ATOM 1510 C C . TRP A 1 186 ? 11.738 2.103 8.110 1.00 54.88 186 TRP A C 1
ATOM 1512 O O . TRP A 1 186 ? 12.071 0.971 8.473 1.00 54.88 186 TRP A O 1
ATOM 1522 N N . LEU A 1 187 ? 11.935 2.527 6.856 1.00 52.97 187 LEU A N 1
ATOM 1523 C CA . LEU A 1 187 ? 12.618 1.728 5.833 1.00 52.97 187 LEU A CA 1
ATOM 1524 C C . LEU A 1 187 ? 14.045 1.372 6.267 1.00 52.97 187 LEU A C 1
ATOM 1526 O O . LEU A 1 187 ? 14.427 0.204 6.210 1.00 52.97 187 LEU A O 1
ATOM 1530 N N . LEU A 1 188 ? 14.818 2.343 6.761 1.00 50.31 188 LEU A N 1
ATOM 1531 C CA . LEU A 1 188 ? 16.177 2.096 7.251 1.00 50.31 188 LEU A CA 1
ATOM 1532 C C . LEU A 1 188 ? 16.220 1.133 8.442 1.00 50.31 188 LEU A C 1
ATOM 1534 O O . LEU A 1 188 ? 17.092 0.265 8.497 1.00 50.31 188 LEU A O 1
ATOM 1538 N N . VAL A 1 189 ? 15.289 1.260 9.388 1.00 49.12 189 VAL A N 1
ATOM 1539 C CA . VAL A 1 189 ? 15.229 0.384 10.567 1.00 49.12 189 VAL A CA 1
ATOM 1540 C C . VAL A 1 189 ? 14.878 -1.054 10.173 1.00 49.12 189 VAL A C 1
ATOM 1542 O O . VAL A 1 189 ? 15.516 -1.982 10.669 1.00 49.12 189 VAL A O 1
ATOM 1545 N N . ASN A 1 190 ? 13.943 -1.261 9.242 1.00 46.31 190 ASN A N 1
ATOM 1546 C CA . ASN A 1 190 ? 13.599 -2.608 8.766 1.00 46.31 190 ASN A CA 1
ATOM 1547 C C . ASN A 1 190 ? 14.700 -3.241 7.900 1.00 46.31 190 ASN A C 1
ATOM 1549 O O . ASN A 1 190 ? 14.939 -4.447 7.992 1.00 46.31 190 ASN A O 1
ATOM 1553 N N . LEU A 1 191 ? 15.428 -2.438 7.116 1.00 45.69 191 LEU A N 1
ATOM 1554 C CA . LEU A 1 191 ? 16.600 -2.907 6.369 1.00 45.69 191 LEU A CA 1
ATOM 1555 C C . LEU A 1 191 ? 17.752 -3.317 7.305 1.00 45.69 191 LEU A C 1
ATOM 1557 O O . LEU A 1 191 ? 18.395 -4.339 7.071 1.00 45.69 191 LEU A O 1
ATOM 1561 N N . CYS A 1 192 ? 17.984 -2.579 8.397 1.00 40.06 192 CYS A N 1
ATOM 1562 C CA . CYS A 1 192 ? 18.989 -2.938 9.409 1.00 40.06 192 CYS A CA 1
ATOM 1563 C C . CYS A 1 192 ? 18.579 -4.139 10.277 1.00 40.06 192 CYS A C 1
ATOM 1565 O O . CYS A 1 192 ? 19.445 -4.898 10.709 1.00 40.06 192 CYS A O 1
ATOM 1567 N N . GLY A 1 193 ? 17.281 -4.343 10.522 1.00 38.50 193 GLY A N 1
ATOM 1568 C CA . GLY A 1 193 ? 16.772 -5.434 11.362 1.00 38.50 193 GLY A CA 1
ATOM 1569 C C . GLY A 1 193 ? 16.935 -6.841 10.773 1.00 38.50 193 GLY A C 1
ATOM 1570 O O . GLY A 1 193 ? 16.784 -7.819 11.497 1.00 38.50 193 GLY A O 1
ATOM 1571 N N . SER A 1 194 ? 17.273 -6.951 9.484 1.00 43.28 194 SER A N 1
ATOM 1572 C CA . SER A 1 194 ? 17.362 -8.236 8.771 1.00 43.28 194 SER A CA 1
ATOM 1573 C C . SER A 1 194 ? 18.780 -8.827 8.712 1.00 43.28 194 SER A C 1
ATOM 1575 O O . SER A 1 194 ? 18.936 -9.982 8.330 1.00 43.28 194 SER A O 1
ATOM 1577 N N . ASN A 1 195 ? 19.818 -8.080 9.113 1.00 35.22 195 ASN A N 1
ATOM 1578 C CA . ASN A 1 195 ? 21.211 -8.545 9.115 1.00 35.22 19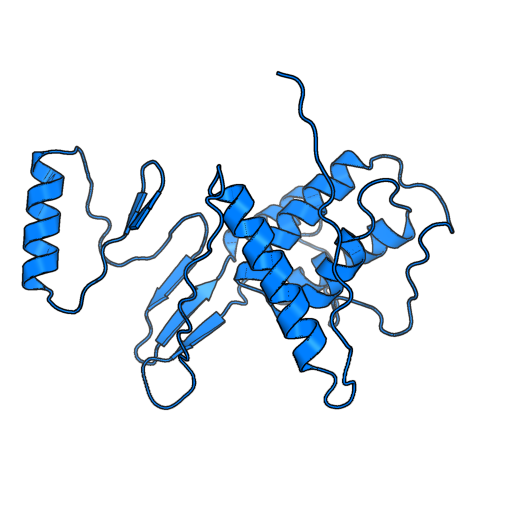5 ASN A CA 1
ATOM 1579 C C . ASN A 1 195 ? 21.798 -8.478 10.524 1.00 35.22 195 ASN A C 1
ATOM 1581 O O . ASN A 1 195 ? 22.412 -7.494 10.941 1.00 35.22 195 ASN A O 1
ATOM 1585 N N . ASN A 1 196 ? 21.636 -9.574 11.256 1.00 37.00 196 ASN A N 1
ATOM 1586 C CA . ASN A 1 196 ? 22.129 -9.739 12.613 1.00 37.00 196 ASN A CA 1
ATOM 1587 C C . ASN A 1 196 ? 23.644 -10.028 12.634 1.00 37.00 196 ASN A C 1
ATOM 1589 O O . ASN A 1 196 ? 24.055 -11.044 13.174 1.00 37.00 196 ASN A O 1
ATOM 1593 N N . SER A 1 197 ? 24.476 -9.179 12.012 1.00 33.00 197 SER A N 1
ATOM 1594 C CA . SER A 1 197 ? 25.943 -9.221 12.166 1.00 33.00 197 SER A CA 1
ATOM 1595 C C . SER A 1 197 ? 26.688 -8.108 11.413 1.00 33.00 197 SER A C 1
ATOM 1597 O O . SER A 1 197 ? 27.629 -8.413 10.697 1.00 33.00 197 SER A O 1
ATOM 1599 N N . PHE A 1 198 ? 26.358 -6.820 11.547 1.00 26.41 198 PHE A N 1
ATOM 1600 C CA . PHE A 1 198 ? 27.338 -5.778 11.184 1.00 26.41 198 PHE A CA 1
ATOM 1601 C C . PHE A 1 198 ? 27.251 -4.568 12.113 1.00 26.41 198 PHE A C 1
ATOM 1603 O O . PHE A 1 198 ? 26.314 -3.776 12.093 1.00 26.41 198 PHE A O 1
ATOM 1610 N N . LYS A 1 199 ? 28.290 -4.430 12.939 1.00 32.56 199 LYS A N 1
ATOM 1611 C CA . LYS A 1 199 ? 28.567 -3.274 13.792 1.00 32.56 199 LYS A CA 1
ATOM 1612 C C . LYS A 1 199 ? 29.026 -2.122 12.889 1.00 32.56 199 LYS A C 1
ATOM 1614 O O . LYS A 1 199 ? 30.220 -1.868 12.760 1.00 32.56 199 LYS A O 1
ATOM 1619 N N . LEU A 1 200 ? 28.095 -1.462 12.202 1.00 28.19 200 LEU A N 1
ATOM 1620 C CA . LEU A 1 200 ? 28.407 -0.276 11.408 1.00 28.19 200 LEU A CA 1
ATOM 1621 C C . LEU A 1 200 ? 28.408 0.951 12.321 1.00 28.19 200 LEU A C 1
ATOM 1623 O O . LEU A 1 200 ? 27.381 1.366 12.854 1.00 28.19 200 LEU A O 1
ATOM 1627 N N . LYS A 1 201 ? 29.608 1.511 12.516 1.00 27.28 201 LYS A N 1
ATOM 1628 C CA . LYS A 1 201 ? 29.804 2.881 12.993 1.00 27.28 201 LYS A CA 1
ATOM 1629 C C . LYS A 1 201 ? 28.913 3.799 12.158 1.00 27.28 201 LYS A C 1
ATOM 1631 O O . LYS A 1 201 ? 29.004 3.788 10.934 1.00 27.28 201 LYS A O 1
ATOM 1636 N N . PHE A 1 202 ? 28.080 4.591 12.824 1.00 31.22 202 PHE A N 1
ATOM 1637 C CA . PHE A 1 202 ? 27.373 5.696 12.192 1.00 31.22 202 PHE A CA 1
ATOM 1638 C C . PHE A 1 202 ? 28.410 6.625 11.546 1.00 31.22 202 PHE A C 1
ATOM 1640 O O . PHE A 1 202 ? 29.174 7.285 12.246 1.00 31.22 202 PHE A O 1
ATOM 1647 N N . CYS A 1 203 ? 28.464 6.649 10.213 1.00 28.62 203 CYS A N 1
ATOM 1648 C CA . CYS A 1 203 ? 29.031 7.781 9.495 1.00 28.62 203 CYS A CA 1
ATOM 1649 C C . CYS A 1 203 ? 28.068 8.952 9.684 1.00 28.62 203 CYS A C 1
ATOM 1651 O O . CYS A 1 203 ? 26.872 8.815 9.424 1.00 28.62 203 CYS A O 1
ATOM 1653 N N . GLU A 1 204 ? 28.582 10.090 10.143 1.00 32.19 204 GLU A N 1
ATOM 1654 C CA . GLU A 1 204 ? 27.854 11.355 10.138 1.00 32.19 204 GLU A CA 1
ATOM 1655 C C . GLU A 1 204 ? 27.388 11.659 8.708 1.00 32.19 204 GLU A C 1
ATOM 1657 O O . GLU A 1 204 ? 28.181 12.003 7.830 1.00 32.19 204 GLU A O 1
ATOM 1662 N N . ILE A 1 205 ? 26.088 11.504 8.454 1.00 35.31 205 ILE A N 1
ATOM 1663 C CA . ILE A 1 205 ? 25.475 11.934 7.201 1.00 35.31 205 ILE A CA 1
ATOM 1664 C C . ILE A 1 205 ? 25.324 13.450 7.300 1.00 35.31 205 ILE A C 1
ATOM 1666 O O . ILE A 1 205 ? 24.462 13.970 8.008 1.00 35.31 205 ILE A O 1
ATOM 1670 N N . LYS A 1 206 ? 26.211 14.165 6.607 1.00 29.19 206 LYS A N 1
ATOM 1671 C CA . LYS A 1 206 ? 26.145 15.616 6.436 1.00 29.19 206 LYS A CA 1
ATOM 1672 C C . LYS A 1 206 ? 24.827 15.954 5.728 1.00 29.19 206 LYS A C 1
ATOM 1674 O O . LYS A 1 206 ? 24.582 15.480 4.621 1.00 29.19 206 LYS A O 1
ATOM 1679 N N . LEU A 1 207 ? 23.984 16.742 6.394 1.00 30.23 207 LEU A N 1
ATOM 1680 C CA . LEU A 1 207 ? 22.670 17.177 5.916 1.00 30.23 207 LEU A CA 1
ATOM 1681 C C . LEU A 1 207 ? 22.778 17.774 4.499 1.00 30.23 207 LEU A C 1
ATOM 1683 O O . LEU A 1 207 ? 23.534 18.726 4.284 1.00 30.23 207 LEU A O 1
ATOM 1687 N N . MET A 1 208 ? 22.019 17.239 3.540 1.00 26.38 208 MET A N 1
ATOM 1688 C CA . MET A 1 208 ? 21.879 17.844 2.216 1.00 26.38 208 MET A CA 1
ATOM 1689 C C . MET A 1 208 ? 21.020 19.107 2.362 1.00 26.38 208 MET A C 1
ATOM 1691 O O . MET A 1 208 ? 19.858 19.027 2.754 1.00 26.38 208 MET A O 1
ATOM 1695 N N . LYS A 1 209 ? 21.604 20.282 2.104 1.00 25.48 209 LYS A N 1
ATOM 1696 C CA . LYS A 1 209 ? 20.874 21.556 2.107 1.00 25.48 209 LYS A CA 1
ATOM 1697 C C . LYS A 1 209 ? 20.061 21.666 0.818 1.00 25.48 209 LYS A C 1
ATOM 1699 O O . LYS A 1 209 ? 20.635 21.864 -0.249 1.00 25.48 209 LYS A O 1
ATOM 1704 N N . LEU A 1 210 ? 18.743 21.531 0.929 1.00 26.66 210 LEU A N 1
ATOM 1705 C CA . LEU A 1 210 ? 17.802 21.945 -0.107 1.00 26.66 210 LEU A CA 1
ATOM 1706 C C . LEU A 1 210 ? 17.542 23.444 0.064 1.00 26.66 210 LEU A C 1
ATOM 1708 O O . LEU A 1 210 ? 17.090 23.879 1.120 1.00 26.66 210 LEU A O 1
ATOM 1712 N N . TYR A 1 211 ? 17.876 24.217 -0.964 1.00 28.92 211 TYR A N 1
ATOM 1713 C CA . TYR A 1 211 ? 17.448 25.603 -1.108 1.00 28.92 211 TYR A CA 1
ATOM 1714 C C . TYR A 1 211 ? 16.212 25.603 -2.007 1.00 28.92 211 TYR A C 1
ATOM 1716 O O . TYR A 1 211 ? 16.252 25.017 -3.089 1.00 28.92 211 TYR A O 1
ATOM 1724 N N . CYS A 1 212 ? 15.137 26.243 -1.558 1.00 29.22 212 CYS A N 1
ATOM 1725 C CA . CYS A 1 212 ? 14.001 26.585 -2.403 1.00 29.22 212 CYS A CA 1
ATOM 1726 C C . CYS A 1 212 ? 13.928 28.111 -2.461 1.00 29.22 212 CYS A C 1
ATOM 1728 O O . CYS A 1 212 ? 13.802 28.753 -1.418 1.00 29.22 212 CYS A O 1
ATOM 1730 N N . ASP A 1 213 ? 14.050 28.662 -3.667 1.00 28.00 213 ASP A N 1
ATOM 1731 C CA . ASP A 1 213 ? 13.707 30.054 -3.947 1.00 28.00 213 ASP A CA 1
ATOM 1732 C C . ASP A 1 213 ? 12.177 30.206 -3.912 1.00 28.00 213 ASP A C 1
ATOM 1734 O O . ASP A 1 213 ? 11.455 29.304 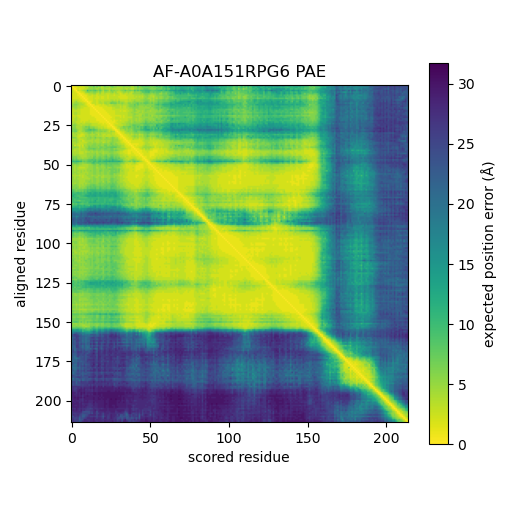-4.349 1.00 28.00 213 ASP A O 1
ATOM 1738 N N . ASN A 1 214 ? 11.721 31.323 -3.332 1.00 34.50 214 ASN A N 1
ATOM 1739 C CA . ASN A 1 214 ? 10.311 31.721 -3.218 1.00 34.50 214 ASN A CA 1
ATOM 1740 C C . ASN A 1 214 ? 9.608 31.827 -4.575 1.00 34.50 214 ASN A C 1
ATOM 1742 O O . ASN A 1 214 ? 10.231 32.356 -5.524 1.00 34.50 214 ASN A O 1
#

Solvent-accessible surface area (backbone atoms only — not comparable to full-atom values): 13412 Å² total; per-residue (Å²): 92,78,52,96,93,48,74,52,88,84,79,94,48,69,66,59,51,50,54,50,50,54,55,45,48,75,79,37,102,64,77,90,83,73,74,77,45,68,56,96,74,35,38,38,46,81,53,98,62,27,41,34,37,22,33,34,68,54,47,49,52,52,28,53,78,69,70,44,73,84,56,77,56,41,96,53,46,60,62,96,85,65,79,88,58,88,88,60,83,56,74,40,93,53,41,64,62,52,43,55,51,52,52,54,50,58,63,47,28,80,36,34,64,89,49,38,66,52,50,57,59,58,63,74,47,54,84,67,35,23,48,68,56,50,50,46,55,52,37,32,51,26,23,43,64,66,51,42,68,54,46,42,77,45,58,74,65,104,60,90,78,81,86,80,89,74,86,72,93,66,86,65,97,41,73,69,53,45,52,51,51,51,51,51,52,50,50,52,52,58,63,55,70,74,52,96,80,70,94,71,77,82,73,85,76,75,79,81,84,82,83,80,85,132

pLDDT: mean 75.6, std 22.06, range [25.48, 96.31]

Mean predicted aligned error: 13.12 Å

Foldseek 3Di:
DDDDQDDDDDDPDPVVSVVVVVVCVVVDVDDDPDDDQDDPQWGWDDDPFFIWIWNLVLLCVLCVVVVNLPPAADQALDDPPDDDDQPDAAWDPDLPVLLVSLVSVLVRCQFVVRCLVLSVVLVVRSPIDHVVSVVSSVNNSSNCSVPSGHGDTDGDDPDDPDDDDDDDPDDDPDPVVVSVVVSVVVSVVVVVVVDPDDPDDDDPDDDDDDDDDD

InterPro domains:
  IPR013103 Reverse transcriptase, RNA-dependent DNA polymerase [PF07727] (2-78)
  IPR043502 DNA/RNA polymerase superfamily [SSF56672] (2-176)

Nearest PDB structures (foldseek):
  5yk5-assembly1_A  TM=4.011E-01  e=2.229E+00  Homo sapiens
  8xgc-assembly1_M  TM=4.158E-01  e=2.996E+00  Saccharomyces cerevisiae

Sequence (214 aa):
MVYVDDIVITGNDATRISQLKEHLFIYFQTKDLGSLKYFLGIEVAQLKEGVVISQRKYALDILKETGLENCRPIDSPMDPNQKLMMYQGEIFLDPKRYRRLVGKLIYLTITRPDISFAIGVVSQIMQNPHIDHWNAVIRILRYIKSAPGQGLLYFIGENIISWKSKKQSVVAWSSAEVEYIDLWLWLLVNLCGSNNSFKLKFCEIKLMKLYCDN

Secondary structure (DSSP, 8-state):
-EETTEE----S-HHHHHHHHHHHHHHS------S--EETTEEEEE-SSEEEEE-HHHHHHHHHHHT-TTPPP-S-SS-TT----TT-SPBPS-HHHHHHHHHHHHHHTTT-GGGHHHHHHHHT--SS-BHHHHHHHHHHHHHHTT-TT-EEEEESSSS---------SS--SSHHHHHHHHHHHHHHHHHHTT-TT-----------------

Radius of gyration: 20.63 Å; Cα contacts (8 Å, |Δi|>4): 181; chains: 1; bounding box: 52×46×51 Å